Protein AF-0000000072993018 (afdb_homodimer)

Radius of gyration: 21.01 Å; Cα contacts (8 Å, |Δi|>4): 363; chains: 2; bounding box: 58×60×50 Å

Foldseek 3Di:
DWDADPPLRQIDDDDFPDLALVRVVVVVCVVCVVQPDDQEAEDEPDCSCPDDVNVVVCVVRVHHYYHDDPVHCPVVVSVVVVVVVLVVVLCVVCVPVPPPSRVCRVVVSVCQQQDQDPVVSGGSVCVSPVDHDDDDPVRDPPVRVVVCVPPPDPPPPPPD/DWDADPPLRQIDDDDFPDLALVRVVVVVCVVCVVQPDDQEAEDAPDCSCPDDVNVVVCVVRVHHYYHDDPVHCDVVVSVVVVVVVLVVVLCVVCVPVPDPSRVCRVVVSVCQQQDQDPVVSGGSVCVSPVDHDDDDPVRDDPVRVVVCVVPPDPPDPPPD

Secondary structure (DSSP, 8-state):
-EEE-TTT--EEE---S---HHHHHHHHHHHHHHH---SEEEE-S-TTTSSHHHHHHHHHHT-EEEE--TT-HHHHHHHHHHHHHHHHHHHHHSTT--TTGGGGHHHHHHHHHTPPBTTTTB-HHHHHHSSPPPPPGGGS-HHHHHHHHHH---------/-EEE-TTT--EEE---S---HHHHHHHHHHHHHHH---SEEEE-S-TTTSSHHHHHHHHHHT-EEEE--TT-HHHHHHHHHHHHHHHHHHHHHTTT--TTGGGGHHHHHHHHHTPPBTTTTB-HHHHHHSSPPPPPGGGS-HHHHHHHHH----------

Solvent-accessible surface area (backbone atoms only — not comparable to full-atom values): 18474 Å² total; per-residue (Å²): 86,83,45,70,40,83,87,47,57,30,52,48,70,44,85,65,98,60,72,45,45,69,58,48,48,51,53,50,50,59,51,26,48,72,74,40,53,59,68,65,44,78,42,63,74,44,64,46,54,60,42,68,69,47,49,49,49,27,60,50,42,54,26,48,73,43,64,51,47,90,85,53,54,67,72,51,48,55,55,52,52,48,52,51,51,50,51,52,53,49,58,64,68,34,73,76,57,72,88,60,55,68,74,47,39,52,60,50,33,42,50,60,19,61,38,69,35,84,90,68,75,40,24,14,40,28,63,53,41,74,41,80,72,57,69,28,52,73,67,48,49,73,68,57,55,52,48,54,68,69,60,61,66,78,87,71,78,79,77,121,86,81,46,70,40,84,86,48,57,31,53,48,68,43,88,64,98,59,72,44,45,68,59,46,49,52,53,49,49,58,50,26,48,71,74,39,52,57,68,64,44,78,42,64,72,44,65,46,55,58,43,69,68,48,50,49,48,27,59,50,42,53,28,48,75,41,61,51,49,90,85,52,55,68,73,51,48,56,56,52,52,50,53,51,51,52,50,52,53,48,56,66,70,34,75,75,57,72,90,60,54,65,74,46,41,53,59,50,32,42,50,60,20,60,39,70,36,84,90,69,75,40,24,14,40,28,64,54,42,74,45,80,73,58,71,28,54,74,67,49,49,72,70,56,56,52,48,54,67,69,58,62,65,78,87,70,79,79,78,121

InterPro domains:
  IPR001584 Integrase, catalytic core [PF00665] (2-73)
  IPR001584 Integrase, catalytic core [PS50994] (1-132)
  IPR012337 Ribonuclease H-like superfamily [SSF53098] (1-136)
  IPR036397 Ribonuclease H superfamily [G3DSA:3.30.420.10] (1-152)

Sequence (320 aa):
MVIIDVCTRFCILRALPDKKADTILRALIDVFCIMGFPTKLQSDNGTEFKNSLSKDLANAMGYDHRFITPLHPSANGLSERFVQTVKKLLAKSTNGVGNDWDEFLPSIQLAMNNRISKRLNSTPFSLMFARKMIEPYGFRSDKDKLKEVKGKPPMSHEVLMVIIDVCTRFCILRALPDKKADTILRALIDVFCIMGFPTKLQSDNGTEFKNSLSKDLANAMGYDHRFITPLHPSANGLSERFVQTVKKLLAKSTNGVGNDWDEFLPSIQLAMNNRISKRLNSTPFSLMFARKMIEPYGFRSDKDKLKEVKGKPPMSHEVL

Structure (mmCIF, N/CA/C/O backbone):
data_AF-0000000072993018-model_v1
#
loop_
_entity.id
_entity.type
_entity.pdbx_description
1 polymer 'Integrase catalytic domain-containing protein'
#
loop_
_atom_site.group_PDB
_atom_site.id
_atom_site.type_symbol
_atom_site.label_atom_id
_atom_site.label_alt_id
_atom_site.label_comp_id
_atom_site.label_asym_id
_atom_site.label_entity_id
_atom_site.label_seq_id
_atom_site.pdbx_PDB_ins_code
_atom_site.Cartn_x
_atom_site.Cartn_y
_atom_site.Cartn_z
_atom_site.occupancy
_atom_site.B_iso_or_equiv
_atom_site.auth_seq_id
_atom_site.auth_comp_id
_atom_site.auth_asym_id
_atom_site.auth_atom_id
_atom_site.pdbx_PDB_model_num
ATOM 1 N N . MET A 1 1 ? -1.23 5.602 12.438 1 95 1 MET A N 1
ATOM 2 C CA . MET A 1 1 ? -1.12 6.738 11.531 1 95 1 MET A CA 1
ATOM 3 C C . MET A 1 1 ? -2.219 6.695 10.469 1 95 1 MET A C 1
ATOM 5 O O . MET A 1 1 ? -2.521 5.633 9.922 1 95 1 MET A O 1
ATOM 9 N N . VAL A 1 2 ? -2.785 7.859 10.242 1 95.75 2 VAL A N 1
ATOM 10 C CA . VAL A 1 2 ? -3.832 8.008 9.242 1 95.75 2 VAL A CA 1
ATOM 11 C C . VAL A 1 2 ? -3.338 8.906 8.109 1 95.75 2 VAL A C 1
ATOM 13 O O . VAL A 1 2 ? -2.869 10.023 8.352 1 95.75 2 VAL A O 1
ATOM 16 N N . ILE A 1 3 ? -3.357 8.375 6.863 1 96.12 3 ILE A N 1
ATOM 17 C CA . ILE A 1 3 ? -3.027 9.148 5.668 1 96.12 3 ILE A CA 1
ATOM 18 C C . ILE A 1 3 ? -4.273 9.305 4.797 1 96.12 3 ILE A C 1
ATOM 20 O O . ILE A 1 3 ? -4.965 8.328 4.508 1 96.12 3 ILE A O 1
ATOM 24 N N . ILE A 1 4 ? -4.543 10.562 4.395 1 95.94 4 ILE A N 1
ATOM 25 C CA . ILE A 1 4 ? -5.781 10.812 3.666 1 95.94 4 ILE A CA 1
ATOM 26 C C . ILE A 1 4 ? -5.473 11.586 2.381 1 95.94 4 ILE A C 1
ATOM 28 O O . ILE A 1 4 ? -4.703 12.547 2.395 1 95.94 4 ILE A O 1
ATOM 32 N N . ASP A 1 5 ? -5.98 11.047 1.306 1 93.88 5 ASP A N 1
ATOM 33 C CA . ASP A 1 5 ? -6.023 11.852 0.087 1 93.88 5 ASP A CA 1
ATOM 34 C C . ASP A 1 5 ? -7.168 12.852 0.131 1 93.88 5 ASP A C 1
ATOM 36 O O . ASP A 1 5 ? -8.336 12.469 0.174 1 93.88 5 ASP A O 1
ATOM 40 N N . VAL A 1 6 ? -6.836 14.07 0.041 1 91.12 6 VAL A N 1
ATOM 41 C CA . VAL A 1 6 ? -7.812 15.125 0.278 1 91.12 6 VAL A CA 1
ATOM 42 C C . VAL A 1 6 ? -8.828 15.164 -0.864 1 91.12 6 VAL A C 1
ATOM 44 O O . VAL A 1 6 ? -10 15.469 -0.651 1 91.12 6 VAL A O 1
ATOM 47 N N . CYS A 1 7 ? -8.445 14.797 -2.014 1 90.06 7 CYS A N 1
ATOM 48 C CA . CYS A 1 7 ? -9.32 14.883 -3.18 1 90.06 7 CYS A CA 1
ATOM 49 C C . CYS A 1 7 ? -10.352 13.758 -3.18 1 90.06 7 CYS A C 1
ATOM 51 O O . CYS A 1 7 ? -11.555 14.016 -3.258 1 90.06 7 CYS A O 1
ATOM 53 N N . THR A 1 8 ? -9.93 12.562 -3.01 1 92 8 THR A N 1
ATOM 54 C CA . THR A 1 8 ? -10.812 11.406 -3.137 1 92 8 THR A CA 1
ATOM 55 C C . THR A 1 8 ? -11.32 10.961 -1.768 1 92 8 THR A C 1
ATOM 57 O O . THR A 1 8 ? -12.289 10.203 -1.675 1 92 8 THR A O 1
ATOM 60 N N . ARG A 1 9 ? -10.625 11.336 -0.721 1 93.44 9 ARG A N 1
ATOM 61 C CA . ARG A 1 9 ? -10.891 10.938 0.659 1 93.44 9 ARG A CA 1
ATOM 62 C C . ARG A 1 9 ? -10.477 9.492 0.907 1 93.44 9 ARG A C 1
ATOM 64 O O . ARG A 1 9 ? -10.875 8.891 1.904 1 93.44 9 ARG A O 1
ATOM 71 N N . PHE A 1 10 ? -9.75 8.977 -0.068 1 95.62 10 PHE A N 1
ATOM 72 C CA . PHE A 1 10 ? -9.141 7.672 0.16 1 95.62 10 PHE A CA 1
ATOM 73 C C . PHE A 1 10 ? -8.18 7.723 1.342 1 95.62 10 PHE A C 1
ATOM 75 O O . PHE A 1 10 ? -7.383 8.656 1.462 1 95.62 10 PHE A O 1
ATOM 82 N N . CYS A 1 11 ? -8.273 6.723 2.244 1 97 11 CYS A N 1
ATOM 83 C CA . CYS A 1 11 ? -7.41 6.797 3.42 1 97 11 CYS A CA 1
ATOM 84 C C . CYS A 1 11 ? -6.656 5.488 3.627 1 97 11 CYS A C 1
ATOM 86 O O . CYS A 1 11 ? -7.121 4.426 3.211 1 97 11 CYS A O 1
ATOM 88 N N . ILE A 1 12 ? -5.492 5.547 4.148 1 97.5 12 ILE A N 1
ATOM 89 C CA . ILE A 1 12 ? -4.641 4.422 4.527 1 97.5 12 ILE A CA 1
ATOM 90 C C . ILE A 1 12 ? -4.352 4.473 6.027 1 97.5 12 ILE A C 1
ATOM 92 O O . ILE A 1 12 ? -4.02 5.531 6.562 1 97.5 12 ILE A O 1
ATOM 96 N N . LEU A 1 13 ? -4.512 3.348 6.676 1 97 13 LEU A N 1
ATOM 97 C CA . LEU A 1 13 ? -4.293 3.227 8.109 1 97 13 LEU A CA 1
ATOM 98 C C . LEU A 1 13 ? -3.082 2.346 8.406 1 97 13 LEU A C 1
ATOM 100 O O . LEU A 1 13 ? -2.979 1.233 7.883 1 97 13 LEU A O 1
ATOM 104 N N . ARG A 1 14 ? -2.176 2.871 9.25 1 95.69 14 ARG A N 1
ATOM 105 C CA . ARG A 1 14 ? -0.987 2.115 9.633 1 95.69 14 ARG A CA 1
ATOM 106 C C . ARG A 1 14 ? -0.794 2.125 11.141 1 95.69 14 ARG A C 1
ATOM 108 O O . ARG A 1 14 ? -0.773 3.191 11.766 1 95.69 14 ARG A O 1
ATOM 115 N N . ALA A 1 15 ? -0.73 0.895 11.703 1 94.25 15 ALA A N 1
ATOM 116 C CA . ALA A 1 15 ? -0.314 0.782 13.094 1 94.25 15 ALA A CA 1
ATOM 117 C C . ALA A 1 15 ? 1.202 0.895 13.227 1 94.25 15 ALA A C 1
ATOM 119 O O . ALA A 1 15 ? 1.944 0.171 12.562 1 94.25 15 ALA A O 1
ATOM 120 N N . LEU A 1 16 ? 1.655 1.81 13.992 1 95.06 16 LEU A N 1
ATOM 121 C CA . LEU A 1 16 ? 3.086 2.012 14.188 1 95.06 16 LEU A CA 1
ATOM 122 C C . LEU A 1 16 ? 3.488 1.687 15.625 1 95.06 16 LEU A C 1
ATOM 124 O O . LEU A 1 16 ? 2.752 1.999 16.562 1 95.06 16 LEU A O 1
ATOM 128 N N . PRO A 1 17 ? 4.66 1.086 15.812 1 93.38 17 PRO A N 1
ATOM 129 C CA . PRO A 1 17 ? 5.086 0.703 17.156 1 93.38 17 PRO A CA 1
ATOM 130 C C . PRO A 1 17 ? 5.531 1.897 18 1 93.38 17 PRO A C 1
ATOM 132 O O . PRO A 1 17 ? 5.547 1.82 19.234 1 93.38 17 PRO A O 1
ATOM 135 N N . ASP A 1 18 ? 5.961 2.941 17.312 1 94.5 18 ASP A N 1
ATOM 136 C CA . ASP A 1 18 ? 6.426 4.145 17.984 1 94.5 18 ASP A CA 1
ATOM 137 C C . ASP A 1 18 ? 6.27 5.375 17.094 1 94.5 18 ASP A C 1
ATOM 139 O O . ASP A 1 18 ? 5.836 5.27 15.953 1 94.5 18 ASP A O 1
ATOM 143 N N . LYS A 1 19 ? 6.609 6.449 17.672 1 93 19 LYS A N 1
ATOM 144 C CA . LYS A 1 19 ? 6.457 7.707 16.953 1 93 19 LYS A CA 1
ATOM 145 C C . LYS A 1 19 ? 7.805 8.227 16.453 1 93 19 LYS A C 1
ATOM 147 O O . LYS A 1 19 ? 7.996 9.438 16.312 1 93 19 LYS A O 1
ATOM 152 N N . LYS A 1 20 ? 8.672 7.336 16.25 1 94.56 20 LYS A N 1
ATOM 153 C CA . LYS A 1 20 ? 9.992 7.754 15.789 1 94.56 20 LYS A CA 1
ATOM 154 C C . LYS A 1 20 ? 9.953 8.164 14.32 1 94.56 20 LYS A C 1
ATOM 156 O O . LYS A 1 20 ? 9.227 7.578 13.523 1 94.56 20 LYS A O 1
ATOM 161 N N . ALA A 1 21 ? 10.805 9.062 13.977 1 92.75 21 ALA A N 1
ATOM 162 C CA . ALA A 1 21 ? 10.867 9.617 12.625 1 92.75 21 ALA A CA 1
ATOM 163 C C . ALA A 1 21 ? 11.125 8.516 11.594 1 92.75 21 ALA A C 1
ATOM 165 O O . ALA A 1 21 ? 10.484 8.477 10.547 1 92.75 21 ALA A O 1
ATOM 166 N N . ASP A 1 22 ? 12.07 7.688 11.945 1 92.31 22 ASP A N 1
ATOM 167 C CA . ASP A 1 22 ? 12.438 6.617 11.023 1 92.31 22 ASP A CA 1
ATOM 168 C C . ASP A 1 22 ? 11.258 5.688 10.758 1 92.31 22 ASP A C 1
ATOM 170 O O . ASP A 1 22 ? 11.031 5.277 9.617 1 92.31 22 ASP A O 1
ATOM 174 N N . THR A 1 23 ? 10.555 5.367 11.797 1 94.44 23 THR A N 1
ATOM 175 C CA . THR A 1 23 ? 9.391 4.496 11.688 1 94.44 23 THR A CA 1
ATOM 176 C C . THR A 1 23 ? 8.32 5.133 10.797 1 94.44 23 THR A C 1
ATOM 178 O O . THR A 1 23 ? 7.773 4.477 9.914 1 94.44 23 THR A O 1
ATOM 181 N N . ILE A 1 24 ? 8.07 6.348 10.953 1 94.5 24 ILE A N 1
ATOM 182 C CA . ILE A 1 24 ? 7.055 7.082 10.211 1 94.5 24 ILE A CA 1
ATOM 183 C C . ILE A 1 24 ? 7.477 7.199 8.742 1 94.5 24 ILE A C 1
ATOM 185 O O . ILE A 1 24 ? 6.664 6.984 7.844 1 94.5 24 ILE A O 1
ATOM 189 N N . LEU A 1 25 ? 8.688 7.488 8.578 1 93.19 25 LEU A N 1
ATOM 190 C CA . LEU A 1 25 ? 9.195 7.652 7.219 1 93.19 25 LEU A CA 1
ATOM 191 C C . LEU A 1 25 ? 9.086 6.348 6.438 1 93.19 25 LEU A C 1
ATOM 193 O O . LEU A 1 25 ? 8.711 6.352 5.262 1 93.19 25 LEU A O 1
ATOM 197 N N . ARG A 1 26 ? 9.398 5.324 7.066 1 91.69 26 ARG A N 1
ATOM 198 C CA . ARG A 1 26 ? 9.297 4.023 6.41 1 91.69 26 ARG A CA 1
ATOM 199 C C . ARG A 1 26 ? 7.859 3.715 6.016 1 91.69 26 ARG A C 1
ATOM 201 O O . ARG A 1 26 ? 7.609 3.182 4.93 1 91.69 26 ARG A O 1
ATOM 208 N N . ALA A 1 27 ? 6.988 4.027 6.891 1 93.94 27 ALA A N 1
ATOM 209 C CA . ALA A 1 27 ? 5.574 3.816 6.602 1 93.94 27 ALA A CA 1
ATOM 210 C C . ALA A 1 27 ? 5.121 4.672 5.422 1 93.94 27 ALA A C 1
ATOM 212 O O . ALA A 1 27 ? 4.387 4.199 4.551 1 93.94 27 ALA A O 1
ATOM 213 N N . LEU A 1 28 ? 5.555 5.906 5.402 1 94.5 28 LEU A N 1
ATOM 214 C CA . LEU A 1 28 ? 5.195 6.812 4.316 1 94.5 28 LEU A CA 1
ATOM 215 C C . LEU A 1 28 ? 5.777 6.328 2.992 1 94.5 28 LEU A C 1
ATOM 217 O O . LEU A 1 28 ? 5.09 6.328 1.97 1 94.5 28 LEU A O 1
ATOM 221 N N . ILE A 1 29 ? 6.992 5.914 3.031 1 91.62 29 ILE A N 1
ATOM 222 C CA . ILE A 1 29 ? 7.652 5.418 1.827 1 91.62 29 ILE A CA 1
ATOM 223 C C . ILE A 1 29 ? 6.906 4.195 1.3 1 91.62 29 ILE A C 1
ATOM 225 O O . ILE A 1 29 ? 6.664 4.078 0.095 1 91.62 29 ILE A O 1
ATOM 229 N N . ASP A 1 30 ? 6.551 3.33 2.174 1 92.25 30 ASP A N 1
ATOM 230 C CA . ASP A 1 30 ? 5.816 2.131 1.792 1 92.25 30 ASP A CA 1
ATOM 231 C C . ASP A 1 30 ? 4.516 2.49 1.072 1 92.25 30 ASP A C 1
ATOM 233 O O . ASP A 1 30 ? 4.176 1.88 0.056 1 92.25 30 ASP A O 1
ATOM 237 N N . VAL A 1 31 ? 3.83 3.426 1.59 1 94.31 31 VAL A N 1
ATOM 238 C CA . VAL A 1 31 ? 2.545 3.836 1.033 1 94.31 31 VAL A CA 1
ATOM 239 C C . VAL A 1 31 ? 2.764 4.551 -0.298 1 94.31 31 VAL A C 1
ATOM 241 O O . VAL A 1 31 ? 2.125 4.219 -1.3 1 94.31 31 VAL A O 1
ATOM 244 N N . PHE A 1 32 ? 3.721 5.461 -0.364 1 93.81 32 PHE A N 1
ATOM 245 C CA . PHE A 1 32 ? 3.891 6.316 -1.533 1 93.81 32 PHE A CA 1
ATOM 246 C C . PHE A 1 32 ? 4.535 5.543 -2.68 1 93.81 32 PHE A C 1
ATOM 248 O O . PHE A 1 32 ? 4.34 5.883 -3.848 1 93.81 32 PHE A O 1
ATOM 255 N N . CYS A 1 33 ? 5.176 4.496 -2.344 1 91.12 33 CYS A N 1
ATOM 256 C CA . CYS A 1 33 ? 5.754 3.668 -3.4 1 91.12 33 CYS A CA 1
ATOM 257 C C . CYS A 1 33 ? 4.672 2.873 -4.121 1 91.12 33 CYS A C 1
ATOM 259 O O . CYS A 1 33 ? 4.891 2.381 -5.23 1 91.12 33 CYS A O 1
ATOM 261 N N . ILE A 1 34 ? 3.566 2.723 -3.473 1 93 34 ILE A N 1
ATOM 262 C CA . ILE A 1 34 ? 2.443 2.062 -4.129 1 93 34 ILE A CA 1
ATOM 263 C C . ILE A 1 34 ? 1.569 3.104 -4.828 1 93 34 ILE A C 1
ATOM 265 O O . ILE A 1 34 ? 1.309 3 -6.027 1 93 34 ILE A O 1
ATOM 269 N N . MET A 1 35 ? 1.279 4.16 -4.133 1 93.12 35 MET A N 1
ATOM 270 C CA . MET A 1 35 ? 0.28 5.125 -4.586 1 93.12 35 MET A CA 1
ATOM 271 C C . MET A 1 35 ? 0.923 6.223 -5.422 1 93.12 35 MET A C 1
ATOM 273 O O . MET A 1 35 ? 0.227 6.984 -6.098 1 93.12 35 MET A O 1
ATOM 277 N N . GLY A 1 36 ? 2.271 6.297 -5.402 1 90.12 36 GLY A N 1
ATOM 278 C CA . GLY A 1 36 ? 2.963 7.461 -5.941 1 90.12 36 GLY A CA 1
ATOM 279 C C . GLY A 1 36 ? 3.186 8.547 -4.91 1 90.12 36 GLY A C 1
ATOM 280 O O . GLY A 1 36 ? 2.348 8.758 -4.027 1 90.12 36 GLY A O 1
ATOM 281 N N . PHE A 1 37 ? 4.301 9.227 -5.07 1 92.12 37 PHE A N 1
ATOM 282 C CA . PHE A 1 37 ? 4.562 10.328 -4.152 1 92.12 37 PHE A CA 1
ATOM 283 C C . PHE A 1 37 ? 3.631 11.5 -4.43 1 92.12 37 PHE A C 1
ATOM 285 O O . PHE A 1 37 ? 3.334 11.805 -5.586 1 92.12 37 PHE A O 1
ATOM 292 N N . PRO A 1 38 ? 3.232 12.156 -3.357 1 92.69 38 PRO A N 1
ATOM 293 C CA . PRO A 1 38 ? 2.342 13.305 -3.52 1 92.69 38 PRO A CA 1
ATOM 294 C C . PRO A 1 38 ? 3.082 14.57 -3.959 1 92.69 38 PRO A C 1
ATOM 296 O O . PRO A 1 38 ? 4.309 14.633 -3.854 1 92.69 38 PRO A O 1
ATOM 299 N N . THR A 1 39 ? 2.268 15.523 -4.473 1 91.62 39 THR A N 1
ATOM 300 C CA . THR A 1 39 ? 2.832 16.844 -4.727 1 91.62 39 THR A CA 1
ATOM 301 C C . THR A 1 39 ? 2.943 17.641 -3.43 1 91.62 39 THR A C 1
ATOM 303 O O . THR A 1 39 ? 3.895 18.406 -3.244 1 91.62 39 THR A O 1
ATOM 306 N N . LYS A 1 40 ? 1.969 17.391 -2.6 1 92.88 40 LYS A N 1
ATOM 307 C CA . LYS A 1 40 ? 1.913 18.078 -1.314 1 92.88 40 LYS A CA 1
ATOM 308 C C . LYS A 1 40 ? 1.52 17.125 -0.192 1 92.88 40 LYS A C 1
ATOM 310 O O . LYS A 1 40 ? 0.62 16.297 -0.36 1 92.88 40 LYS A O 1
ATOM 315 N N . LEU A 1 41 ? 2.248 17.203 0.895 1 93.38 41 LEU A N 1
ATOM 316 C CA . LEU A 1 41 ? 1.932 16.469 2.115 1 93.38 41 LEU A CA 1
ATOM 317 C C . LEU A 1 41 ? 1.751 17.422 3.291 1 93.38 41 LEU A C 1
ATOM 319 O O . LEU A 1 41 ? 2.576 18.312 3.506 1 93.38 41 LEU A O 1
ATOM 323 N N . GLN A 1 42 ? 0.608 17.266 3.934 1 92.19 42 GLN A N 1
ATOM 324 C CA . GLN A 1 42 ? 0.347 18.062 5.129 1 92.19 42 GLN A CA 1
ATOM 325 C C . GLN A 1 42 ? 0.308 17.188 6.375 1 92.19 42 GLN A C 1
ATOM 327 O O . GLN A 1 42 ? -0.305 16.125 6.371 1 92.19 42 GLN A O 1
ATOM 332 N N . SER A 1 43 ? 1.081 17.594 7.387 1 90.31 43 SER A N 1
ATOM 333 C CA . SER A 1 43 ? 1.06 16.859 8.648 1 90.31 43 SER A CA 1
ATOM 334 C C . SER A 1 43 ? 1.01 17.812 9.836 1 90.31 43 SER A C 1
ATOM 336 O O . SER A 1 43 ? 1.187 19.031 9.68 1 90.31 43 SER A O 1
ATOM 338 N N . ASP A 1 44 ? 0.631 17.281 11.031 1 83.75 44 ASP A N 1
ATOM 339 C CA . ASP A 1 44 ? 0.677 18.094 12.234 1 83.75 44 ASP A CA 1
ATOM 340 C C . ASP A 1 44 ? 2.115 18.469 12.594 1 83.75 44 ASP A C 1
ATOM 342 O O . ASP A 1 44 ? 3.057 18.016 11.938 1 83.75 44 ASP A O 1
ATOM 346 N N . ASN A 1 45 ? 2.293 19.312 13.547 1 81.56 45 ASN A N 1
ATOM 347 C CA . ASN A 1 45 ? 3.596 19.875 13.883 1 81.56 45 ASN A CA 1
ATOM 348 C C . ASN A 1 45 ? 4.336 19 14.898 1 81.56 45 ASN A C 1
ATOM 350 O O . ASN A 1 45 ? 5.215 19.484 15.609 1 81.56 45 ASN A O 1
ATOM 354 N N . GLY A 1 46 ? 4.035 17.766 14.922 1 84.5 46 GLY A N 1
ATOM 355 C CA . GLY A 1 46 ? 4.738 16.875 15.836 1 84.5 46 GLY A CA 1
ATOM 356 C C . GLY A 1 46 ? 6.156 16.562 15.391 1 84.5 46 GLY A C 1
ATOM 357 O O . GLY A 1 46 ? 6.43 16.484 14.195 1 84.5 46 GLY A O 1
ATOM 358 N N . THR A 1 47 ? 7.02 16.344 16.281 1 86.94 47 THR A N 1
ATOM 359 C CA . THR A 1 47 ? 8.43 16.094 15.992 1 86.94 47 THR A CA 1
ATOM 360 C C . THR A 1 47 ? 8.594 14.812 15.188 1 86.94 47 THR A C 1
ATOM 362 O O . THR A 1 47 ? 9.633 14.609 14.547 1 86.94 47 THR A O 1
ATOM 365 N N . GLU A 1 48 ? 7.629 14.023 15.234 1 89.56 48 GLU A N 1
ATOM 366 C CA . GLU A 1 48 ? 7.676 12.789 14.453 1 89.56 48 GLU A CA 1
ATOM 367 C C . GLU A 1 48 ? 7.605 13.086 12.953 1 89.56 48 GLU A C 1
ATOM 369 O O . GLU A 1 48 ? 8.07 12.297 12.141 1 89.56 48 GLU A O 1
ATOM 374 N N . PHE A 1 49 ? 7.066 14.219 12.602 1 90.44 49 PHE A N 1
ATOM 375 C CA . PHE A 1 49 ? 6.953 14.617 11.203 1 90.44 49 PHE A CA 1
ATOM 376 C C . PHE A 1 49 ? 7.953 15.719 10.875 1 90.44 49 PHE A C 1
ATOM 378 O O . PHE A 1 49 ? 8.586 15.695 9.812 1 90.44 49 PHE A O 1
ATOM 385 N N . LYS A 1 50 ? 8 16.594 11.789 1 90.25 50 LYS A N 1
ATOM 386 C CA . LYS A 1 50 ? 8.898 17.719 11.586 1 90.25 50 LYS A CA 1
ATOM 387 C C . LYS A 1 50 ? 10.312 17.406 12.062 1 90.25 50 LYS A C 1
ATOM 389 O O . LYS A 1 50 ? 10.648 17.641 13.219 1 90.25 50 LYS A O 1
ATOM 394 N N . ASN A 1 51 ? 11.102 16.938 11.258 1 92.75 51 ASN A N 1
ATOM 395 C CA . ASN A 1 51 ? 12.477 16.531 11.523 1 92.75 51 ASN A CA 1
ATOM 396 C C . ASN A 1 51 ? 13.312 16.5 10.25 1 92.75 51 ASN A C 1
ATOM 398 O O . ASN A 1 51 ? 12.781 16.672 9.148 1 92.75 51 ASN A O 1
ATOM 402 N N . SER A 1 52 ? 14.562 16.312 10.422 1 93.81 52 SER A N 1
ATOM 403 C CA . SER A 1 52 ? 15.477 16.406 9.289 1 93.81 52 SER A CA 1
ATOM 404 C C . SER A 1 52 ? 15.25 15.258 8.312 1 93.81 52 SER A C 1
ATOM 406 O O . SER A 1 52 ? 15.375 15.438 7.098 1 93.81 52 SER A O 1
ATOM 408 N N . LEU A 1 53 ? 14.914 14.117 8.773 1 92.31 53 LEU A N 1
ATOM 409 C CA . LEU A 1 53 ? 14.68 12.953 7.926 1 92.31 53 LEU A CA 1
ATOM 410 C C . LEU A 1 53 ? 13.5 13.195 6.992 1 92.31 53 LEU A C 1
ATOM 412 O O . LEU A 1 53 ? 13.57 12.891 5.797 1 92.31 53 LEU A O 1
ATOM 416 N N . SER A 1 54 ? 12.5 13.727 7.57 1 93 54 SER A N 1
ATOM 417 C CA . SER A 1 54 ? 11.312 14.031 6.785 1 93 54 SER A CA 1
ATOM 418 C C . SER A 1 54 ? 11.609 15.094 5.73 1 93 54 SER A C 1
ATOM 420 O O . SER A 1 54 ? 11.156 14.984 4.586 1 93 54 SER A O 1
ATOM 422 N N . LYS A 1 55 ? 12.32 16.031 6.145 1 93.31 55 LYS A N 1
ATOM 423 C CA . LYS A 1 55 ? 12.703 17.094 5.219 1 93.31 55 LYS A CA 1
ATOM 424 C C . LYS A 1 55 ? 13.555 16.547 4.078 1 93.31 55 LYS A C 1
ATOM 426 O O . LYS A 1 55 ? 13.352 16.906 2.916 1 93.31 55 LYS A O 1
ATOM 431 N N . ASP A 1 56 ? 14.438 15.742 4.422 1 92.38 56 ASP A N 1
ATOM 432 C CA . ASP A 1 56 ? 15.312 15.133 3.428 1 92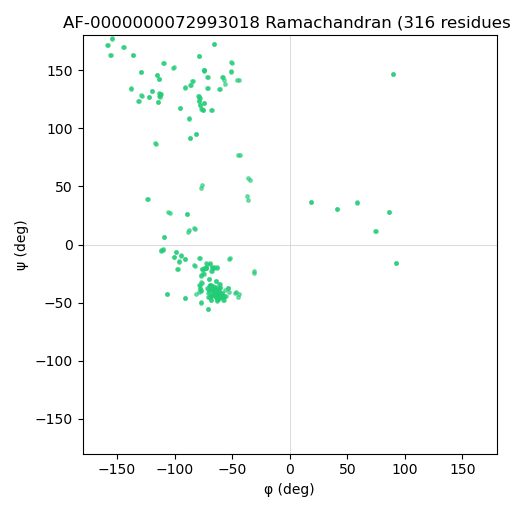.38 56 ASP A CA 1
ATOM 433 C C . ASP A 1 56 ? 14.516 14.297 2.428 1 92.38 56 ASP A C 1
ATOM 435 O O . ASP A 1 56 ? 14.781 14.336 1.225 1 92.38 56 ASP A O 1
ATOM 439 N N . LEU A 1 57 ? 13.586 13.547 2.928 1 90.38 57 LEU A N 1
ATOM 440 C CA . LEU A 1 57 ? 12.742 12.742 2.043 1 90.38 57 LEU A CA 1
ATOM 441 C C . LEU A 1 57 ? 11.938 13.633 1.104 1 90.38 57 LEU A C 1
ATOM 443 O O . LEU A 1 57 ? 11.875 13.375 -0.1 1 90.38 57 LEU A O 1
ATOM 447 N N . ALA A 1 58 ? 11.367 14.625 1.685 1 92.94 58 ALA A N 1
ATOM 448 C CA . ALA A 1 58 ? 10.562 15.547 0.881 1 92.94 58 ALA A CA 1
ATOM 449 C C . ALA A 1 58 ? 11.406 16.172 -0.23 1 92.94 58 ALA A C 1
ATOM 451 O O . ALA A 1 58 ? 10.961 16.266 -1.377 1 92.94 58 ALA A O 1
ATOM 452 N N . ASN A 1 59 ? 12.586 16.531 0.093 1 90.75 59 ASN A N 1
ATOM 453 C CA . ASN A 1 59 ? 13.5 17.141 -0.876 1 90.75 59 ASN A CA 1
ATOM 454 C C . ASN A 1 59 ? 13.93 16.141 -1.941 1 90.75 59 ASN A C 1
ATOM 456 O O . ASN A 1 59 ? 13.938 16.453 -3.133 1 90.75 59 ASN A O 1
ATOM 460 N N . ALA A 1 60 ? 14.25 14.977 -1.538 1 85.75 60 ALA A N 1
ATOM 461 C CA . ALA A 1 60 ? 14.727 13.93 -2.443 1 85.75 60 ALA A CA 1
ATOM 462 C C . ALA A 1 60 ? 13.633 13.523 -3.432 1 85.75 60 ALA A C 1
ATOM 464 O O . ALA A 1 60 ? 13.922 13.258 -4.602 1 85.75 60 ALA A O 1
ATOM 465 N N . MET A 1 61 ? 12.422 13.5 -2.924 1 88.06 61 MET A N 1
ATOM 466 C CA . MET A 1 61 ? 11.328 13.008 -3.758 1 88.06 61 MET A CA 1
ATOM 467 C C . MET A 1 61 ? 10.602 14.164 -4.434 1 88.06 61 MET A C 1
ATOM 469 O O . MET A 1 61 ? 9.773 13.953 -5.32 1 88.06 61 MET A O 1
ATOM 473 N N . GLY A 1 62 ? 10.82 15.344 -3.975 1 88.5 62 GLY A N 1
ATOM 474 C CA . GLY A 1 62 ? 10.359 16.531 -4.668 1 88.5 62 GLY A CA 1
ATOM 475 C C . GLY A 1 62 ? 8.938 16.922 -4.309 1 88.5 62 GLY A C 1
ATOM 476 O O . GLY A 1 62 ? 8.18 17.391 -5.164 1 88.5 62 GLY A O 1
ATOM 477 N N . TYR A 1 63 ? 8.508 16.594 -3.135 1 91.5 63 TYR A N 1
ATOM 478 C CA . TYR A 1 63 ? 7.172 17.031 -2.746 1 91.5 63 TYR A CA 1
ATOM 479 C C . TYR A 1 63 ? 7.25 18.109 -1.67 1 91.5 63 TYR A C 1
ATOM 481 O O . TYR A 1 63 ? 8.258 18.219 -0.972 1 91.5 63 TYR A O 1
ATOM 489 N N . ASP A 1 64 ? 6.184 18.922 -1.591 1 92.75 64 ASP A N 1
ATOM 490 C CA . ASP A 1 64 ? 6.051 20 -0.612 1 92.75 64 ASP A CA 1
ATOM 491 C C . ASP A 1 64 ? 5.426 19.484 0.683 1 92.75 64 ASP A C 1
ATOM 493 O O . ASP A 1 64 ? 4.25 19.109 0.707 1 92.75 64 ASP A O 1
ATOM 497 N N . HIS A 1 65 ? 6.238 19.406 1.706 1 92.5 65 HIS A N 1
ATOM 498 C CA . HIS A 1 65 ? 5.738 19 3.012 1 92.5 65 HIS A CA 1
ATOM 499 C C . HIS A 1 65 ? 5.395 20.203 3.877 1 92.5 65 HIS A C 1
ATOM 501 O O . HIS A 1 65 ? 6.277 20.969 4.262 1 92.5 65 HIS A O 1
ATOM 507 N N . ARG A 1 66 ? 4.09 20.281 4.223 1 90 66 ARG A N 1
ATOM 508 C CA . ARG A 1 66 ? 3.605 21.422 4.996 1 90 66 ARG A CA 1
ATOM 509 C C . ARG A 1 66 ? 3.109 20.969 6.367 1 90 66 ARG A C 1
ATOM 511 O O . ARG A 1 66 ? 2.541 19.891 6.508 1 90 66 ARG A O 1
ATOM 518 N N . PHE A 1 67 ? 3.342 21.875 7.266 1 86 67 PHE A N 1
ATOM 519 C CA . PHE A 1 67 ? 2.93 21.578 8.633 1 86 67 PHE A CA 1
ATOM 520 C C . PHE A 1 67 ? 1.8 22.516 9.07 1 86 67 PHE A C 1
ATOM 522 O O . PHE A 1 67 ? 1.796 23.703 8.727 1 86 67 PHE A O 1
ATOM 529 N N . ILE A 1 68 ? 0.77 21.891 9.547 1 76.88 68 ILE A N 1
ATOM 530 C CA . ILE A 1 68 ? -0.419 22.641 9.922 1 76.88 68 ILE A CA 1
ATOM 531 C C . ILE A 1 68 ? -0.174 23.359 11.242 1 76.88 68 ILE A C 1
ATOM 533 O O . ILE A 1 68 ? 0.301 22.766 12.211 1 76.88 68 ILE A O 1
ATOM 537 N N . THR A 1 69 ? -0.209 24.625 11.078 1 65.38 69 THR A N 1
ATOM 538 C CA . THR A 1 69 ? -0.159 25.469 12.273 1 65.38 69 THR A CA 1
ATOM 539 C C . THR A 1 69 ? -1.565 25.766 12.781 1 65.38 69 THR A C 1
ATOM 541 O O . THR A 1 69 ? -2.521 25.781 12 1 65.38 69 THR A O 1
ATOM 544 N N . PRO A 1 70 ? -1.778 25.656 14.148 1 61.28 70 PRO A N 1
ATOM 545 C CA . PRO A 1 70 ? -3.08 25.969 14.75 1 61.28 70 PRO A CA 1
ATOM 546 C C . PRO A 1 70 ? -3.836 27.062 14 1 61.28 70 PRO A C 1
ATOM 548 O O . PRO A 1 70 ? -5.07 27.078 14.023 1 61.28 70 PRO A O 1
ATOM 551 N N . LEU A 1 71 ? -3.146 27.812 13.328 1 55.12 71 LEU A N 1
ATOM 552 C CA . LEU A 1 71 ? -3.83 28.969 12.773 1 55.12 71 LEU A CA 1
ATOM 553 C C . LEU A 1 71 ? -4.551 28.609 11.477 1 55.12 71 LEU A C 1
ATOM 555 O O . LEU A 1 71 ? -5.398 29.375 11 1 55.12 71 LEU A O 1
ATOM 559 N N . HIS A 1 72 ? -4.234 27.531 10.844 1 56.84 72 HIS A N 1
ATOM 560 C CA . HIS A 1 72 ? -4.898 27.203 9.586 1 56.84 72 HIS A CA 1
ATOM 561 C C . HIS A 1 72 ? -5.691 25.906 9.719 1 56.84 72 HIS A C 1
ATOM 563 O O . HIS A 1 72 ? -5.207 24.844 9.336 1 56.84 72 HIS A O 1
ATOM 569 N N . PRO A 1 73 ? -6.949 25.922 10.156 1 57.78 73 PRO A N 1
ATOM 570 C CA . PRO A 1 73 ? -7.828 24.859 10.664 1 57.78 73 PRO A CA 1
ATOM 571 C C . PRO A 1 73 ? -8.32 23.922 9.57 1 57.78 73 PRO A C 1
ATOM 573 O O . PRO A 1 73 ? -8.656 22.766 9.852 1 57.78 73 PRO A O 1
ATOM 576 N N . SER A 1 74 ? -8.273 24.344 8.328 1 57.22 74 SER A N 1
ATOM 577 C CA . SER A 1 74 ? -9.102 23.578 7.402 1 57.22 74 SER A CA 1
ATOM 578 C C . SER A 1 74 ? -8.523 22.188 7.168 1 57.22 74 SER A C 1
ATOM 580 O O . SER A 1 74 ? -9.25 21.188 7.227 1 57.22 74 SER A O 1
ATOM 582 N N . ALA A 1 75 ? -7.246 22.047 6.73 1 58.22 75 ALA A N 1
ATOM 583 C CA . ALA A 1 75 ? -6.703 20.734 6.438 1 58.22 75 ALA A CA 1
ATOM 584 C C . ALA A 1 75 ? -6.59 19.891 7.703 1 58.22 75 ALA A C 1
ATOM 586 O O . ALA A 1 75 ? -6.75 18.672 7.664 1 58.22 75 ALA A O 1
ATOM 587 N N . ASN A 1 76 ? -6.594 20.516 8.789 1 65.44 76 ASN A N 1
ATOM 588 C CA . ASN A 1 76 ? -6.523 19.844 10.086 1 65.44 76 ASN A CA 1
ATOM 589 C C . ASN A 1 76 ? -7.867 19.234 10.477 1 65.44 76 ASN A C 1
ATOM 591 O O . ASN A 1 76 ? -7.914 18.172 11.078 1 65.44 76 ASN A O 1
ATOM 595 N N . GLY A 1 77 ? -8.82 19.938 9.891 1 79.69 77 GLY A N 1
ATOM 596 C CA . GLY A 1 77 ? -10.141 19.438 10.25 1 79.69 77 GLY A CA 1
ATOM 597 C C . GLY A 1 77 ? -10.453 18.078 9.656 1 79.69 77 GLY A C 1
ATOM 598 O O . GLY A 1 77 ? -11.008 17.219 10.336 1 79.69 77 GLY A O 1
ATOM 599 N N . LEU A 1 78 ? -9.953 17.875 8.43 1 85.56 78 LEU A N 1
ATOM 600 C CA . LEU A 1 78 ? -10.219 16.594 7.77 1 85.56 78 LEU A CA 1
ATOM 601 C C . LEU A 1 78 ? -9.484 15.461 8.469 1 85.56 78 LEU A C 1
ATOM 603 O O . LEU A 1 78 ? -10.086 14.422 8.766 1 85.56 78 LEU A O 1
ATOM 607 N N . SER A 1 79 ? -8.18 15.625 8.773 1 88.31 79 SER A N 1
ATOM 608 C CA . SER A 1 79 ? -7.395 14.594 9.445 1 88.31 79 SER A CA 1
ATOM 609 C C . SER A 1 79 ? -7.977 14.258 10.812 1 88.31 79 SER A C 1
ATOM 611 O O . SER A 1 79 ? -8.047 13.086 11.188 1 88.31 79 SER A O 1
ATOM 613 N N . GLU A 1 80 ? -8.352 15.328 11.531 1 87.88 80 GLU A N 1
ATOM 614 C CA . GLU A 1 80 ? -8.93 15.141 12.859 1 87.88 80 GLU A CA 1
ATOM 615 C C . GLU A 1 80 ? -10.227 14.336 12.789 1 87.88 80 GLU A C 1
ATOM 617 O O . GLU A 1 80 ? -10.453 13.445 13.617 1 87.88 80 GLU A O 1
ATOM 622 N N . ARG A 1 81 ? -11.07 14.641 11.891 1 90.44 81 ARG A N 1
ATOM 623 C CA . ARG A 1 81 ? -12.328 13.914 11.719 1 90.44 81 ARG A CA 1
ATOM 624 C C . ARG A 1 81 ? -12.07 12.453 11.375 1 90.44 81 ARG A C 1
ATOM 626 O O . ARG A 1 81 ? -12.742 11.555 11.883 1 90.44 81 ARG A O 1
ATOM 633 N N . PHE A 1 82 ? -11.07 12.211 10.508 1 94 82 PHE A N 1
ATOM 634 C CA . PHE A 1 82 ? -10.734 10.844 10.133 1 94 82 PHE A CA 1
ATOM 635 C C . PHE A 1 82 ? -10.195 10.062 11.32 1 94 82 PHE A C 1
ATOM 637 O O . PHE A 1 82 ? -10.547 8.898 11.523 1 94 82 PHE A O 1
ATOM 644 N N . VAL A 1 83 ? -9.359 10.68 12.094 1 93.06 83 VAL A N 1
ATOM 645 C CA . VAL A 1 83 ? -8.797 10.016 13.266 1 93.06 83 VAL A CA 1
ATOM 646 C C . VAL A 1 83 ? -9.914 9.648 14.242 1 93.06 83 VAL A C 1
ATOM 648 O O . VAL A 1 83 ? -9.938 8.539 14.773 1 93.06 83 VAL A O 1
ATOM 651 N N . GLN A 1 84 ? -10.812 10.516 14.422 1 94.75 84 GLN A N 1
ATOM 652 C CA . GLN A 1 84 ? -11.945 10.25 15.305 1 94.75 84 GLN A CA 1
ATOM 653 C C . GLN A 1 84 ? -12.797 9.102 14.773 1 94.75 84 GLN A C 1
ATOM 655 O O . GLN A 1 84 ? -13.242 8.25 15.539 1 94.75 84 GLN A O 1
ATOM 660 N N . THR A 1 85 ? -13.078 9.125 13.477 1 95.06 85 THR A N 1
ATOM 661 C CA . THR A 1 85 ? -13.844 8.062 12.844 1 95.06 85 THR A CA 1
ATOM 662 C C . THR A 1 85 ? -13.164 6.711 13.047 1 95.06 85 THR A C 1
ATOM 664 O O . THR A 1 85 ? -13.812 5.727 13.406 1 95.06 85 THR A O 1
ATOM 667 N N . VAL A 1 86 ? -11.828 6.672 12.859 1 95.56 86 VAL A N 1
ATOM 668 C CA . VAL A 1 86 ? -11.062 5.438 13.016 1 95.56 86 VAL A CA 1
ATOM 669 C C . VAL A 1 86 ? -11.148 4.961 14.469 1 95.56 86 VAL A C 1
ATOM 671 O O . VAL A 1 86 ? -11.352 3.773 14.727 1 95.56 86 VAL A O 1
ATOM 674 N N . LYS A 1 87 ? -11.023 5.867 15.344 1 94 87 LYS A N 1
ATOM 675 C CA . LYS A 1 87 ? -11.109 5.523 16.75 1 94 87 LYS A CA 1
ATOM 676 C C . LYS A 1 87 ? -12.469 4.918 17.094 1 94 87 LYS A C 1
ATOM 678 O O . LYS A 1 87 ? -12.547 3.93 17.828 1 94 87 LYS A O 1
ATOM 683 N N . LYS A 1 88 ? -13.484 5.523 16.609 1 94.25 88 LYS A N 1
ATOM 684 C CA . LYS A 1 88 ? -14.836 5.039 16.859 1 94.25 88 LYS A CA 1
ATOM 685 C C . LYS A 1 88 ? -15.031 3.639 16.281 1 94.25 88 LYS A C 1
ATOM 687 O O . LYS A 1 88 ? -15.586 2.76 16.953 1 94.25 88 LYS A O 1
ATOM 692 N N . LEU A 1 89 ? -14.586 3.457 15.086 1 92.75 89 LEU A N 1
ATOM 693 C CA . LEU A 1 89 ? -14.734 2.158 14.438 1 92.75 89 LEU A CA 1
ATOM 694 C C . LEU A 1 89 ? -13.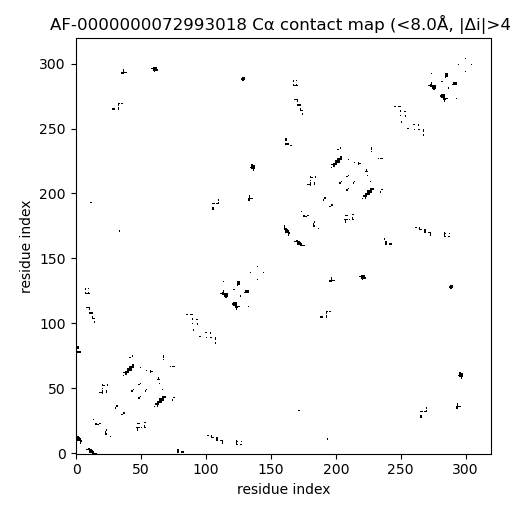906 1.096 15.156 1 92.75 89 LEU A C 1
ATOM 696 O O . LEU A 1 89 ? -14.336 -0.055 15.273 1 92.75 89 LEU A O 1
ATOM 700 N N . LEU A 1 90 ? -12.703 1.48 15.625 1 92.25 90 LEU A N 1
ATOM 701 C CA . LEU A 1 90 ? -11.867 0.561 16.391 1 92.25 90 LEU A CA 1
ATOM 702 C C . LEU A 1 90 ? -12.555 0.157 17.688 1 92.25 90 LEU A C 1
ATOM 704 O O . LEU A 1 90 ? -12.539 -1.017 18.062 1 92.25 90 LEU A O 1
ATOM 708 N N . ALA A 1 91 ? -13.148 1.135 18.344 1 90.62 91 ALA A N 1
ATOM 709 C CA . ALA A 1 91 ? -13.852 0.869 19.594 1 90.62 91 ALA A CA 1
ATOM 710 C C . ALA A 1 91 ? -14.992 -0.116 19.391 1 90.62 91 ALA A C 1
ATOM 712 O O . ALA A 1 91 ? -15.211 -1.008 20.203 1 90.62 91 ALA A O 1
ATOM 713 N N . LYS A 1 92 ? -15.648 0.003 18.297 1 89.06 92 LYS A N 1
ATOM 714 C CA . LYS A 1 92 ? -16.766 -0.87 17.984 1 89.06 92 LYS A CA 1
ATOM 715 C C . LYS A 1 92 ? -16.297 -2.279 17.641 1 89.06 92 LYS A C 1
ATOM 717 O O . LYS A 1 92 ? -16.969 -3.262 17.984 1 89.06 92 LYS A O 1
ATOM 722 N N . SER A 1 93 ? -15.195 -2.336 16.969 1 86.75 93 SER A N 1
ATOM 723 C CA . SER A 1 93 ? -14.688 -3.615 16.484 1 86.75 93 SER A CA 1
ATOM 724 C C . SER A 1 93 ? -14.023 -4.41 17.594 1 86.75 93 SER A C 1
ATOM 726 O O . SER A 1 93 ? -14.008 -5.645 17.562 1 86.75 93 SER A O 1
ATOM 728 N N . THR A 1 94 ? -13.289 -3.885 18.516 1 83.06 94 THR A N 1
ATOM 729 C CA . THR A 1 94 ? -12.508 -4.57 19.547 1 83.06 94 THR A CA 1
ATOM 730 C C . THR A 1 94 ? -13.391 -4.949 20.734 1 83.06 94 THR A C 1
ATOM 732 O O . THR A 1 94 ? -13.016 -5.785 21.547 1 83.06 94 THR A O 1
ATOM 735 N N . ASN A 1 95 ? -14.672 -4.902 20.625 1 72.94 95 ASN A N 1
ATOM 736 C CA . ASN A 1 95 ? -15.555 -5.219 21.75 1 72.94 95 ASN A CA 1
ATOM 737 C C . ASN A 1 95 ? -14.812 -5.152 23.078 1 72.94 95 ASN A C 1
ATOM 739 O O . ASN A 1 95 ? -14.961 -6.043 23.922 1 72.94 95 ASN A O 1
ATOM 743 N N . GLY A 1 96 ? -13.977 -4.34 23.281 1 62.38 96 GLY A N 1
ATOM 744 C CA . GLY A 1 96 ? -13.297 -4.199 24.562 1 62.38 96 GLY A CA 1
ATOM 745 C C . GLY A 1 96 ? -12.008 -4.996 24.641 1 62.38 96 GLY A C 1
ATOM 746 O O . GLY A 1 96 ? -11.281 -4.914 25.625 1 62.38 96 GLY A O 1
ATOM 747 N N . VAL A 1 97 ? -11.703 -6.012 23.734 1 60.06 97 VAL A N 1
ATOM 748 C CA . VAL A 1 97 ? -10.484 -6.805 23.859 1 60.06 97 VAL A CA 1
ATOM 749 C C . VAL A 1 97 ? -9.305 -6.039 23.266 1 60.06 97 VAL A C 1
ATOM 751 O O . VAL A 1 97 ? -9.383 -5.57 22.125 1 60.06 97 VAL A O 1
ATOM 754 N N . GLY A 1 98 ? -8.555 -5.32 24.094 1 62.94 98 GLY A N 1
ATOM 755 C CA . GLY A 1 98 ? -7.711 -4.148 23.922 1 62.94 98 GLY A CA 1
ATOM 756 C C . GLY A 1 98 ? -6.422 -4.441 23.188 1 62.94 98 GLY A C 1
ATOM 757 O O . GLY A 1 98 ? -5.898 -3.582 22.469 1 62.94 98 GLY A O 1
ATOM 758 N N . ASN A 1 99 ? -5.859 -5.754 23.062 1 74.75 99 ASN A N 1
ATOM 759 C CA . ASN A 1 99 ? -4.449 -5.852 22.688 1 74.75 99 ASN A CA 1
ATOM 760 C C . ASN A 1 99 ? -4.273 -6.121 21.203 1 74.75 99 ASN A C 1
ATOM 762 O O . ASN A 1 99 ? -3.174 -5.973 20.672 1 74.75 99 ASN A O 1
ATOM 766 N N . ASP A 1 100 ? -5.367 -6.371 20.438 1 84 100 ASP A N 1
ATOM 767 C CA . ASP A 1 100 ? -5.168 -6.711 19.031 1 84 100 ASP A CA 1
ATOM 768 C C . ASP A 1 100 ? -5.945 -5.766 18.109 1 84 100 ASP A C 1
ATOM 770 O O . ASP A 1 100 ? -6.504 -6.191 17.109 1 84 100 ASP A O 1
ATOM 774 N N . TRP A 1 101 ? -5.906 -4.477 18.562 1 88.56 101 TRP A N 1
ATOM 775 C CA . TRP A 1 101 ? -6.691 -3.492 17.828 1 88.56 101 TRP A CA 1
ATOM 776 C C . TRP A 1 101 ? -6.172 -3.332 16.406 1 88.56 101 TRP A C 1
ATOM 778 O O . TRP A 1 101 ? -6.93 -2.998 15.492 1 88.56 101 TRP A O 1
ATOM 788 N N . ASP A 1 102 ? -4.875 -3.514 16.219 1 90.25 102 ASP A N 1
ATOM 789 C CA . ASP A 1 102 ? -4.242 -3.277 14.922 1 90.25 102 ASP A CA 1
ATOM 790 C C . ASP A 1 102 ? -4.707 -4.297 13.883 1 90.25 102 ASP A C 1
ATOM 792 O O . ASP A 1 102 ? -4.656 -4.035 12.68 1 90.25 102 ASP A O 1
ATOM 796 N N . GLU A 1 103 ? -5.227 -5.391 14.312 1 87.06 103 GLU A N 1
ATOM 797 C CA . GLU A 1 103 ? -5.703 -6.434 13.406 1 87.06 103 GLU A CA 1
ATOM 798 C C . GLU A 1 103 ? -6.988 -6.012 12.711 1 87.06 103 GLU A C 1
ATOM 800 O O . GLU A 1 103 ? -7.363 -6.59 11.688 1 87.06 103 GLU A O 1
ATOM 805 N N . PHE A 1 104 ? -7.645 -5.012 13.211 1 89.31 104 PHE A N 1
ATOM 806 C CA . PHE A 1 104 ? -8.922 -4.562 12.656 1 89.31 104 PHE A CA 1
ATOM 807 C C . PHE A 1 104 ? -8.703 -3.434 11.656 1 89.31 104 PHE A C 1
ATOM 809 O O . PHE A 1 104 ? -9.609 -3.094 10.891 1 89.31 104 PHE A O 1
ATOM 816 N N . LEU A 1 105 ? -7.52 -2.9 11.57 1 93.19 105 LEU A N 1
ATOM 817 C CA . LEU A 1 105 ? -7.281 -1.712 10.758 1 93.19 105 LEU A CA 1
ATOM 818 C C . LEU A 1 105 ? -7.516 -2.01 9.281 1 93.19 105 LEU A C 1
ATOM 820 O O . LEU A 1 105 ? -8.117 -1.204 8.57 1 93.19 105 LEU A O 1
ATOM 824 N N . PRO A 1 106 ? -7.062 -3.189 8.867 1 89.94 106 PRO A N 1
ATOM 825 C CA . PRO A 1 106 ? -7.305 -3.48 7.453 1 89.94 106 PRO A CA 1
ATOM 826 C C . PRO A 1 106 ? -8.789 -3.471 7.094 1 89.94 106 PRO A C 1
ATOM 828 O O . PRO A 1 106 ? -9.18 -2.887 6.078 1 89.94 106 PRO A O 1
ATOM 831 N N . SER A 1 107 ? -9.586 -4.082 7.914 1 88.31 107 SER A N 1
ATOM 832 C CA . SER A 1 107 ? -11.023 -4.129 7.648 1 88.31 107 SER A CA 1
ATOM 833 C C . SER A 1 107 ? -11.648 -2.742 7.738 1 88.31 107 SER A C 1
ATOM 835 O O . SER A 1 107 ? -12.523 -2.4 6.941 1 88.31 107 SER A O 1
ATOM 837 N N . ILE A 1 108 ? -11.219 -1.989 8.672 1 93.06 108 ILE A N 1
ATOM 838 C CA . ILE A 1 108 ? -11.719 -0.63 8.844 1 93.06 108 ILE A CA 1
ATOM 839 C C . ILE A 1 108 ? -11.344 0.216 7.629 1 93.06 108 ILE A C 1
ATOM 841 O O . ILE A 1 108 ? -12.18 0.959 7.102 1 93.06 108 ILE A O 1
ATOM 845 N N . GLN A 1 109 ? -10.117 0.086 7.219 1 95.81 109 GLN A N 1
ATOM 846 C CA . GLN A 1 109 ? -9.656 0.811 6.039 1 95.81 109 GLN A CA 1
ATOM 847 C C . GLN A 1 109 ? -10.5 0.475 4.816 1 95.81 109 GLN A C 1
ATOM 849 O O . GLN A 1 109 ? -10.93 1.371 4.082 1 95.81 109 GLN A O 1
ATOM 854 N N . LEU A 1 110 ? -10.734 -0.794 4.582 1 92.25 110 LEU A N 1
ATOM 855 C CA . LEU A 1 110 ? -11.531 -1.239 3.445 1 92.25 110 LEU A CA 1
ATOM 856 C C . LEU A 1 110 ? -12.945 -0.678 3.523 1 92.25 110 LEU A C 1
ATOM 858 O O . LEU A 1 110 ? -13.484 -0.202 2.521 1 92.25 110 LEU A O 1
ATOM 862 N N . ALA A 1 111 ? -13.5 -0.758 4.691 1 91.19 111 ALA A N 1
ATOM 863 C CA . ALA A 1 111 ? -14.867 -0.266 4.883 1 91.19 111 ALA A CA 1
ATOM 864 C C . ALA A 1 111 ? -14.945 1.233 4.617 1 91.19 111 ALA A C 1
ATOM 866 O O . ALA A 1 111 ? -15.859 1.697 3.928 1 91.19 111 ALA A O 1
ATOM 867 N N . MET A 1 112 ? -14.031 1.977 5.156 1 94.44 112 MET A N 1
ATOM 868 C CA . MET A 1 112 ? -14.031 3.428 4.988 1 94.44 112 MET A CA 1
ATOM 869 C C . MET A 1 112 ? -13.844 3.801 3.52 1 94.44 112 MET A C 1
ATOM 871 O O . MET A 1 112 ? -14.492 4.723 3.023 1 94.44 112 MET A O 1
ATOM 875 N N . ASN A 1 113 ? -12.969 3.066 2.799 1 95 113 ASN A N 1
ATOM 876 C CA . ASN A 1 113 ? -12.656 3.385 1.409 1 95 113 ASN A CA 1
ATOM 877 C C . ASN A 1 113 ? -13.758 2.906 0.465 1 95 113 ASN A C 1
ATOM 879 O O . ASN A 1 113 ? -13.781 3.277 -0.709 1 95 113 ASN A O 1
ATOM 883 N N . ASN A 1 114 ? -14.641 2.111 0.996 1 92.62 114 ASN A N 1
ATOM 884 C CA . ASN A 1 114 ? -15.742 1.624 0.172 1 92.62 114 ASN A CA 1
ATOM 885 C C . ASN A 1 114 ? -17.078 2.258 0.58 1 92.62 114 ASN A C 1
ATOM 887 O O . ASN A 1 114 ? -18.125 1.849 0.103 1 92.62 114 ASN A O 1
ATOM 891 N N . ARG A 1 115 ? -17.016 3.162 1.443 1 90.75 115 ARG A N 1
ATOM 892 C CA . ARG A 1 115 ? -18.219 3.848 1.891 1 90.75 115 ARG A CA 1
ATOM 893 C C . ARG A 1 115 ? -18.656 4.906 0.884 1 90.75 115 ARG A C 1
ATOM 895 O O . ARG A 1 115 ? -17.844 5.742 0.47 1 90.75 115 ARG A O 1
ATOM 902 N N . ILE A 1 116 ? -19.875 4.828 0.516 1 87.75 116 ILE A N 1
ATOM 903 C CA . ILE A 1 116 ? -20.422 5.809 -0.418 1 87.75 116 ILE A CA 1
ATOM 904 C C . ILE A 1 116 ? -20.656 7.133 0.302 1 87.75 116 ILE A C 1
ATOM 906 O O . ILE A 1 116 ? -21.25 7.168 1.384 1 87.75 116 ILE A O 1
ATOM 910 N N . SER A 1 117 ? -19.984 8.156 -0.252 1 80.06 117 SER A N 1
ATOM 911 C CA . SER A 1 117 ? -20.266 9.484 0.273 1 80.06 117 SER A CA 1
ATOM 912 C C . SER A 1 117 ? -21.469 10.117 -0.422 1 80.06 117 SER A C 1
ATOM 914 O O . SER A 1 117 ? -21.656 9.945 -1.628 1 80.06 117 SER A O 1
ATOM 916 N N . LYS A 1 118 ? -22.297 10.742 0.403 1 75.94 118 LYS A N 1
ATOM 917 C CA . LYS A 1 118 ? -23.453 11.43 -0.137 1 75.94 118 LYS A CA 1
ATOM 918 C C . LYS A 1 118 ? -23.047 12.547 -1.087 1 75.94 118 LYS A C 1
ATOM 920 O O . LYS A 1 118 ? -23.719 12.805 -2.09 1 75.94 118 LYS A O 1
ATOM 925 N N . ARG A 1 119 ? -21.938 13.133 -0.74 1 75.75 119 ARG A N 1
ATOM 926 C CA . ARG A 1 119 ? -21.453 14.281 -1.502 1 75.75 119 ARG A CA 1
ATOM 927 C C . ARG A 1 119 ? -21 13.859 -2.896 1 75.75 119 ARG A C 1
ATOM 929 O O . ARG A 1 119 ? -21.281 14.547 -3.879 1 75.75 119 ARG A O 1
ATOM 936 N N . LEU A 1 120 ? -20.359 12.719 -3.043 1 77.62 120 LEU A N 1
ATOM 937 C CA . LEU A 1 120 ? -19.703 12.328 -4.285 1 77.62 120 LEU A CA 1
ATOM 938 C C . LEU A 1 120 ? -20.453 11.18 -4.957 1 77.62 120 LEU A C 1
ATOM 940 O O . LEU A 1 120 ? -20.203 10.875 -6.129 1 77.62 120 LEU A O 1
ATOM 944 N N . ASN A 1 121 ? -21.484 10.648 -4.332 1 87.75 121 ASN A N 1
ATOM 945 C CA . ASN A 1 121 ? -22.188 9.469 -4.82 1 87.75 121 ASN A CA 1
ATOM 946 C C . ASN A 1 121 ? -21.234 8.422 -5.367 1 87.75 121 ASN A C 1
ATOM 948 O O . ASN A 1 121 ? -21.438 7.883 -6.457 1 87.75 121 ASN A O 1
ATOM 952 N N . SER A 1 122 ? -20.156 8.383 -4.863 1 91.88 122 SER A N 1
ATOM 953 C CA . SER A 1 122 ? -19.094 7.438 -5.168 1 91.88 122 SER A CA 1
ATOM 954 C C . SER A 1 122 ? -18.297 7.07 -3.912 1 91.88 122 SER A C 1
ATOM 956 O O . SER A 1 122 ? -18.562 7.609 -2.834 1 91.88 122 SER A O 1
ATOM 958 N N . THR A 1 123 ? -17.469 6.105 -4.035 1 94.81 123 THR A N 1
ATOM 959 C CA . THR A 1 123 ? -16.625 5.707 -2.916 1 94.81 123 THR A CA 1
ATOM 960 C C . THR A 1 123 ? -15.211 6.254 -3.086 1 94.81 123 THR A C 1
ATOM 962 O O . THR A 1 123 ? -14.758 6.469 -4.211 1 94.81 123 THR A O 1
ATOM 965 N N . PRO A 1 124 ? -14.531 6.473 -1.979 1 95.38 124 PRO A N 1
ATOM 966 C CA . PRO A 1 124 ? -13.133 6.879 -2.088 1 95.38 124 PRO A CA 1
ATOM 967 C C . PRO A 1 124 ? -12.305 5.922 -2.945 1 95.38 124 PRO A C 1
ATOM 969 O O . PRO A 1 124 ? -11.477 6.363 -3.748 1 95.38 124 PRO A O 1
ATOM 972 N N . PHE A 1 125 ? -12.578 4.676 -2.836 1 95.25 125 PHE A N 1
ATOM 973 C CA . PHE A 1 125 ? -11.844 3.689 -3.619 1 95.25 125 PHE A CA 1
ATOM 974 C C . PHE A 1 125 ? -12.086 3.893 -5.109 1 95.25 125 PHE A C 1
ATOM 976 O O . PHE A 1 125 ? -11.141 3.943 -5.898 1 95.25 125 PHE A O 1
ATOM 983 N N . SER A 1 126 ? -13.266 4.027 -5.492 1 93.75 126 SER A N 1
ATOM 984 C CA . SER A 1 126 ? -13.609 4.195 -6.898 1 93.75 126 SER A CA 1
ATOM 985 C C . SER A 1 126 ? -13.008 5.473 -7.469 1 93.75 126 SER A C 1
ATOM 987 O O . SER A 1 126 ? -12.562 5.496 -8.625 1 93.75 126 SER A O 1
ATOM 989 N N . LEU A 1 127 ? -13.023 6.445 -6.695 1 93.19 127 LEU A N 1
ATOM 990 C CA . LEU A 1 127 ? -12.445 7.703 -7.145 1 93.19 127 LEU A CA 1
ATOM 991 C C . LEU A 1 127 ? -10.93 7.594 -7.277 1 93.19 127 LEU A C 1
ATOM 993 O O . LEU A 1 127 ? -10.336 8.18 -8.188 1 93.19 127 LEU A O 1
ATOM 997 N N . MET A 1 128 ? -10.305 6.824 -6.406 1 93.88 128 MET A N 1
ATOM 998 C CA . MET A 1 128 ? -8.844 6.703 -6.371 1 93.88 128 MET A CA 1
ATOM 999 C C . MET A 1 128 ? -8.352 5.797 -7.496 1 93.88 128 MET A C 1
ATOM 1001 O O . MET A 1 128 ? -7.32 6.078 -8.109 1 93.88 128 MET A O 1
ATOM 1005 N N . PHE A 1 129 ? -9.062 4.727 -7.777 1 92.69 129 PHE A N 1
ATOM 1006 C CA . PHE A 1 129 ? -8.555 3.686 -8.664 1 92.69 129 PHE A CA 1
ATOM 1007 C C . PHE A 1 129 ? -9.352 3.645 -9.961 1 92.69 129 PHE A C 1
ATOM 1009 O O . PHE A 1 129 ? -9.016 2.896 -10.883 1 92.69 129 PHE A O 1
ATOM 1016 N N . ALA A 1 130 ? -10.391 4.418 -10.086 1 91.06 130 ALA A N 1
ATOM 1017 C CA . ALA A 1 130 ? -11.258 4.484 -11.266 1 91.06 130 ALA A CA 1
ATOM 1018 C C . ALA A 1 130 ? -11.867 3.119 -11.57 1 91.06 130 ALA A C 1
ATOM 1020 O O . ALA A 1 130 ? -11.922 2.705 -12.734 1 91.06 130 ALA A O 1
ATOM 1021 N N . ARG A 1 131 ? -12.164 2.432 -10.523 1 89.31 131 ARG A N 1
ATOM 1022 C CA . ARG A 1 131 ? -12.844 1.143 -10.594 1 89.31 131 ARG A CA 1
ATOM 1023 C C . ARG A 1 131 ? -13.578 0.84 -9.297 1 89.31 131 ARG A C 1
ATOM 1025 O O . ARG A 1 131 ? -13.328 1.472 -8.266 1 89.31 131 ARG A O 1
ATOM 1032 N N . LYS A 1 132 ? -14.5 -0.123 -9.398 1 88 132 LYS A N 1
ATOM 1033 C CA . LYS A 1 132 ? -15.211 -0.533 -8.195 1 88 132 LYS A CA 1
ATOM 1034 C C . LYS A 1 132 ? -14.414 -1.573 -7.41 1 88 132 LYS A C 1
ATOM 1036 O O . LYS A 1 132 ? -13.742 -2.42 -7.996 1 88 132 LYS A O 1
ATOM 1041 N N . MET A 1 133 ? -14.477 -1.416 -6.117 1 89.25 133 MET A N 1
ATOM 1042 C CA . MET A 1 133 ? -13.828 -2.406 -5.262 1 89.25 133 MET A CA 1
ATOM 1043 C C . MET A 1 133 ? -14.594 -3.725 -5.277 1 89.25 133 MET A C 1
ATOM 1045 O O . MET A 1 133 ? -15.828 -3.73 -5.227 1 89.25 133 MET A O 1
ATOM 1049 N N . ILE A 1 134 ? -13.797 -4.711 -5.402 1 81.31 134 ILE A N 1
ATOM 1050 C CA . ILE A 1 134 ? -14.414 -6.023 -5.25 1 81.31 134 ILE A CA 1
ATOM 1051 C C . ILE A 1 134 ? -14.664 -6.305 -3.77 1 81.31 134 ILE A C 1
ATOM 1053 O O . ILE A 1 134 ? -13.734 -6.27 -2.959 1 81.31 134 ILE A O 1
ATOM 1057 N N 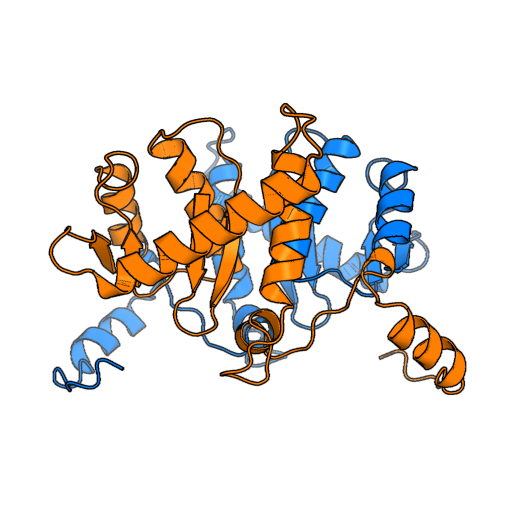. GLU A 1 135 ? -15.867 -6.449 -3.379 1 74.88 135 GLU A N 1
ATOM 1058 C CA . GLU A 1 135 ? -16.203 -6.656 -1.974 1 74.88 135 GLU A CA 1
ATOM 1059 C C . GLU A 1 135 ? -15.953 -8.102 -1.549 1 74.88 135 GLU A C 1
ATOM 1061 O O . GLU A 1 135 ? -16.359 -9.039 -2.236 1 74.88 135 GLU A O 1
ATOM 1066 N N . PRO A 1 136 ? -15.156 -8.141 -0.484 1 72.19 136 PRO A N 1
ATOM 1067 C CA . PRO A 1 136 ? -15.016 -9.5 0.055 1 72.19 136 PRO A CA 1
ATOM 1068 C C . PRO A 1 136 ? -16.344 -10.117 0.45 1 72.19 136 PRO A C 1
ATOM 1070 O O . PRO A 1 136 ? -17.297 -9.398 0.797 1 72.19 136 PRO A O 1
ATOM 1073 N N . TYR A 1 137 ? -16.484 -11.406 0.246 1 62.66 137 TYR A N 1
ATOM 1074 C CA . TYR A 1 137 ? -17.703 -12.133 0.547 1 62.66 137 TYR A CA 1
ATOM 1075 C C . TYR A 1 137 ? -18.219 -11.781 1.94 1 62.66 137 TYR A C 1
ATOM 1077 O O . TYR A 1 137 ? -19.422 -11.602 2.141 1 62.66 137 TYR A O 1
ATOM 1085 N N . GLY A 1 138 ? -17.297 -11.703 2.805 1 58.47 138 GLY A N 1
ATOM 1086 C CA . GLY A 1 138 ? -17.734 -11.461 4.172 1 58.47 138 GLY A CA 1
ATOM 1087 C C . GLY A 1 138 ? -18.297 -10.07 4.375 1 58.47 138 GLY A C 1
ATOM 1088 O O . GLY A 1 138 ? -18.938 -9.797 5.391 1 58.47 138 GLY A O 1
ATOM 1089 N N . PHE A 1 139 ? -18.016 -9.195 3.422 1 60.59 139 PHE A N 1
ATOM 1090 C CA . PHE A 1 139 ? -18.469 -7.824 3.592 1 60.59 139 PHE A CA 1
ATOM 1091 C C . PHE A 1 139 ? -19.734 -7.566 2.777 1 60.59 139 PHE A C 1
ATOM 1093 O O . PHE A 1 139 ? -20.312 -6.484 2.852 1 60.59 139 PHE A O 1
ATOM 1100 N N . ARG A 1 140 ? -20.016 -8.539 1.931 1 55 140 ARG A N 1
ATOM 1101 C CA . ARG A 1 140 ? -21.172 -8.367 1.066 1 55 140 ARG A CA 1
ATOM 1102 C C . ARG A 1 140 ? -22.469 -8.398 1.875 1 55 140 ARG A C 1
ATOM 1104 O O . ARG A 1 140 ? -22.625 -9.219 2.779 1 55 140 ARG A O 1
ATOM 1111 N N . SER A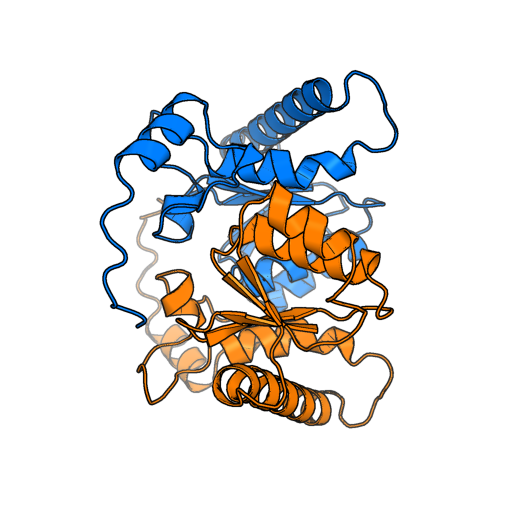 1 141 ? -23.109 -7.266 1.833 1 53.66 141 SER A N 1
ATOM 1112 C CA . SER A 1 141 ? -24.406 -7.215 2.486 1 53.66 141 SER A CA 1
ATOM 1113 C C . SER A 1 141 ? -25.297 -8.359 2.031 1 53.66 141 SER A C 1
ATOM 1115 O O . SER A 1 141 ? -25.109 -8.906 0.943 1 53.66 141 SER A O 1
ATOM 1117 N N . ASP A 1 142 ? -26.156 -8.82 2.938 1 49.81 142 ASP A N 1
ATOM 1118 C CA . ASP A 1 142 ? -27.172 -9.828 2.65 1 49.81 142 ASP A CA 1
ATOM 1119 C C . ASP A 1 142 ? -27.875 -9.539 1.323 1 49.81 142 ASP A C 1
ATOM 1121 O O . ASP A 1 142 ? -28.266 -10.461 0.609 1 49.81 142 ASP A O 1
ATOM 1125 N N . LYS A 1 143 ? -28.203 -8.406 1.035 1 47.19 143 LYS A N 1
ATOM 1126 C CA . LYS A 1 143 ? -28.969 -8.109 -0.177 1 47.19 143 LYS A CA 1
ATOM 1127 C C . LYS A 1 143 ? -28.141 -8.414 -1.427 1 47.19 143 LYS A C 1
ATOM 1129 O O . LYS A 1 143 ? -28.688 -8.891 -2.426 1 47.19 143 LYS A O 1
ATOM 1134 N N . ASP A 1 144 ? -27 -8.117 -1.366 1 47.75 144 ASP A N 1
ATOM 1135 C CA . ASP A 1 144 ? -26.141 -8.305 -2.531 1 47.75 144 ASP A CA 1
ATOM 1136 C C . ASP A 1 144 ? -25.766 -9.781 -2.701 1 47.75 144 ASP A C 1
ATOM 1138 O O . ASP A 1 144 ? -25.562 -10.242 -3.822 1 47.75 144 ASP A O 1
ATOM 1142 N N . LYS A 1 145 ? -25.625 -10.477 -1.61 1 49.69 145 LYS A N 1
ATOM 1143 C CA . LYS A 1 145 ? -25.453 -11.922 -1.67 1 49.69 145 LYS A CA 1
ATOM 1144 C C . LYS A 1 145 ? -26.562 -12.578 -2.484 1 49.69 145 LYS A C 1
ATOM 1146 O O . LYS A 1 145 ? -26.328 -13.562 -3.189 1 49.69 145 LYS A O 1
ATOM 1151 N N . LEU A 1 146 ? -27.656 -12.062 -2.23 1 44.03 146 LEU A N 1
ATOM 1152 C CA . LEU A 1 146 ? -28.859 -12.594 -2.861 1 44.03 146 LEU A CA 1
ATOM 1153 C C . LEU A 1 146 ? -28.875 -12.281 -4.355 1 44.03 146 LEU A C 1
ATOM 1155 O O . LEU A 1 146 ? -29.359 -13.086 -5.156 1 44.03 146 LEU A O 1
ATOM 1159 N N . LYS A 1 147 ? -28.438 -11.148 -4.688 1 46.19 147 LYS A N 1
ATOM 1160 C CA . LYS A 1 147 ? -28.516 -10.828 -6.109 1 46.19 147 LYS A CA 1
ATOM 1161 C C . LYS A 1 147 ? -27.516 -11.672 -6.906 1 46.19 147 LYS A C 1
ATOM 1163 O O . LYS A 1 147 ? -27.719 -11.93 -8.094 1 46.19 147 LYS A O 1
ATOM 1168 N N . GLU A 1 148 ? -26.344 -11.859 -6.406 1 45.81 148 GLU A N 1
ATOM 1169 C CA . GLU A 1 148 ? -25.391 -12.711 -7.105 1 45.81 148 GLU A CA 1
ATOM 1170 C C . GLU A 1 148 ? -25.906 -14.133 -7.25 1 45.81 148 GLU A C 1
ATOM 1172 O O . GLU A 1 148 ? -25.547 -14.852 -8.18 1 45.81 148 GLU A O 1
ATOM 1177 N N . VAL A 1 149 ? -26.594 -14.602 -6.234 1 40.81 149 VAL A N 1
ATOM 1178 C CA . VAL A 1 149 ? -27.203 -15.914 -6.438 1 40.81 149 VAL A CA 1
ATOM 1179 C C . VAL A 1 149 ? -28.078 -15.891 -7.688 1 40.81 149 VAL A C 1
ATOM 1181 O O . VAL A 1 149 ? -28.188 -16.906 -8.391 1 40.81 149 VAL A O 1
ATOM 1184 N N . LYS A 1 150 ? -28.844 -14.938 -7.91 1 42.25 150 LYS A N 1
ATOM 1185 C CA . LYS A 1 150 ? -29.766 -14.992 -9.039 1 42.25 150 LYS A CA 1
ATOM 1186 C C . LYS A 1 150 ? -29.062 -14.617 -10.344 1 42.25 150 LYS A C 1
ATOM 1188 O O . LYS A 1 150 ? -29.531 -14.969 -11.43 1 42.25 150 LYS A O 1
ATOM 1193 N N . GLY A 1 151 ? -28.188 -13.555 -10.391 1 37.25 151 GLY A N 1
ATOM 1194 C CA . GLY A 1 151 ? -27.703 -13.047 -11.664 1 37.25 151 GLY A CA 1
ATOM 1195 C C . GLY A 1 151 ? -26.469 -13.758 -12.156 1 37.25 151 GLY A C 1
ATOM 1196 O O . GLY A 1 151 ? -25.75 -13.242 -13.008 1 37.25 151 GLY A O 1
ATOM 1197 N N . LYS A 1 152 ? -26.016 -14.906 -11.633 1 35.97 152 LYS A N 1
ATOM 1198 C CA . LYS A 1 152 ? -25 -15.695 -12.312 1 35.97 152 LYS A CA 1
ATOM 1199 C C . LYS A 1 152 ? -25.312 -15.828 -13.805 1 35.97 152 LYS A C 1
ATOM 1201 O O . LYS A 1 152 ? -26.328 -16.438 -14.18 1 35.97 152 LYS A O 1
ATOM 1206 N N . PRO A 1 153 ? -25.047 -14.734 -14.594 1 33.78 153 PRO A N 1
ATOM 1207 C CA . PRO A 1 153 ? -25.281 -15.211 -15.953 1 33.78 153 PRO A CA 1
ATOM 1208 C C . PRO A 1 153 ? -24.562 -16.516 -16.266 1 33.78 153 PRO A C 1
ATOM 1210 O O . PRO A 1 153 ? -23.594 -16.859 -15.578 1 33.78 153 PRO A O 1
ATOM 1213 N N . PRO A 1 154 ? -25.031 -17.328 -17.25 1 30.42 154 PRO A N 1
ATOM 1214 C CA . PRO A 1 154 ? -24.328 -18.516 -17.766 1 30.42 154 PRO A CA 1
ATOM 1215 C C . PRO A 1 154 ? -22.844 -18.266 -18 1 30.42 154 PRO A C 1
ATOM 1217 O O . PRO A 1 154 ? -22.438 -17.125 -18.219 1 30.42 154 PRO A O 1
ATOM 1220 N N . MET A 1 155 ? -21.922 -19.219 -17.719 1 29.56 155 MET A N 1
ATOM 1221 C CA . MET A 1 155 ? -20.484 -19.438 -17.844 1 29.56 155 MET A CA 1
ATOM 1222 C C . MET A 1 155 ? -19.953 -18.828 -19.141 1 29.56 155 MET A C 1
ATOM 1224 O O . MET A 1 155 ? -19.859 -19.5 -20.156 1 29.56 155 MET A O 1
ATOM 1228 N N . SER A 1 156 ? -20.422 -17.656 -19.594 1 27.05 156 SER A N 1
ATOM 1229 C CA . SER A 1 156 ? -19.812 -17.328 -20.875 1 27.05 156 SER A CA 1
ATOM 1230 C C . SER A 1 156 ? -18.297 -17.297 -20.781 1 27.05 156 SER A C 1
ATOM 1232 O O . SER A 1 156 ? -17.734 -17.094 -19.703 1 27.05 156 SER A O 1
ATOM 1234 N N . HIS A 1 157 ? -17.5 -17.844 -21.781 1 25.94 157 HIS A N 1
ATOM 1235 C CA . HIS A 1 157 ? -16.172 -18.219 -22.234 1 25.94 157 HIS A CA 1
ATOM 1236 C C . HIS A 1 157 ? -15.195 -17.062 -22.094 1 25.94 157 HIS A C 1
ATOM 1238 O O . HIS A 1 157 ? -14.031 -17.172 -22.484 1 25.94 157 HIS A O 1
ATOM 1244 N N . GLU A 1 158 ? -15.602 -15.797 -21.828 1 24.33 158 GLU A N 1
ATOM 1245 C CA . GLU A 1 158 ? -14.617 -14.82 -22.281 1 24.33 158 GLU A CA 1
ATOM 1246 C C . GLU A 1 158 ? -13.422 -14.766 -21.328 1 24.33 158 GLU A C 1
ATOM 1248 O O . GLU A 1 158 ? -13.516 -14.219 -20.234 1 24.33 158 GLU A O 1
ATOM 1253 N N . VAL A 1 159 ? -12.742 -15.82 -20.938 1 24.42 159 VAL A N 1
ATOM 1254 C CA . VAL A 1 159 ? -11.375 -15.922 -20.438 1 24.42 159 VAL A CA 1
ATOM 1255 C C . VAL A 1 159 ? -10.492 -14.906 -21.141 1 24.42 159 VAL A C 1
ATOM 1257 O O . VAL A 1 159 ? -10.234 -15.023 -22.344 1 24.42 159 VAL A O 1
ATOM 1260 N N . LEU A 1 160 ? -10.789 -13.578 -21.141 1 20.14 160 LEU A N 1
ATOM 1261 C CA . LEU A 1 160 ? -9.68 -12.773 -21.625 1 20.14 160 LEU A CA 1
ATOM 1262 C C . LEU A 1 160 ? -8.477 -12.875 -20.688 1 20.14 160 LEU A C 1
ATOM 1264 O O . LEU A 1 160 ? -8.641 -12.961 -19.469 1 20.14 160 LEU A O 1
ATOM 1268 N N . MET B 1 1 ? 9.172 -10.805 -1.975 1 94.94 1 MET B N 1
ATOM 1269 C CA . MET B 1 1 ? 7.957 -11.227 -2.66 1 94.94 1 MET B CA 1
ATOM 1270 C C . MET B 1 1 ? 7.57 -10.242 -3.754 1 94.94 1 MET B C 1
ATOM 1272 O O . MET B 1 1 ? 7.641 -9.023 -3.551 1 94.94 1 MET B O 1
ATOM 1276 N N . VAL B 1 2 ? 7.203 -10.797 -4.879 1 95.69 2 VAL B N 1
ATOM 1277 C CA . VAL B 1 2 ? 6.77 -10 -6.02 1 95.69 2 VAL B CA 1
ATOM 1278 C C . VAL B 1 2 ? 5.297 -10.273 -6.316 1 95.69 2 VAL B C 1
ATOM 1280 O O . VAL B 1 2 ? 4.895 -11.43 -6.473 1 95.69 2 VAL B O 1
ATOM 1283 N N . ILE B 1 3 ? 4.465 -9.203 -6.297 1 96.12 3 ILE B N 1
ATOM 1284 C CA . ILE B 1 3 ? 3.055 -9.281 -6.664 1 96.12 3 ILE B CA 1
ATOM 1285 C C . ILE B 1 3 ? 2.812 -8.492 -7.949 1 96.12 3 ILE B C 1
ATOM 1287 O O . ILE B 1 3 ? 3.23 -7.336 -8.062 1 96.12 3 ILE B O 1
ATOM 1291 N N . ILE B 1 4 ? 2.141 -9.156 -8.914 1 95.88 4 ILE B N 1
ATOM 1292 C CA . ILE B 1 4 ? 1.976 -8.516 -10.211 1 95.88 4 ILE B CA 1
ATOM 1293 C C . ILE B 1 4 ? 0.502 -8.539 -10.617 1 95.88 4 ILE B C 1
ATOM 1295 O O . ILE B 1 4 ? -0.168 -9.562 -10.484 1 95.88 4 ILE B O 1
ATOM 1299 N N . ASP B 1 5 ? 0.03 -7.363 -10.961 1 93.81 5 ASP B N 1
ATOM 1300 C CA . ASP B 1 5 ? -1.252 -7.32 -11.656 1 93.81 5 ASP B CA 1
ATOM 1301 C C . ASP B 1 5 ? -1.094 -7.699 -13.125 1 93.81 5 ASP B C 1
ATOM 1303 O O . ASP B 1 5 ? -0.411 -7.008 -13.883 1 93.81 5 ASP B O 1
ATOM 1307 N N . VAL B 1 6 ? -1.756 -8.711 -13.508 1 91 6 VAL B N 1
ATOM 1308 C CA . VAL B 1 6 ? -1.531 -9.297 -14.828 1 91 6 VAL B CA 1
ATOM 1309 C C . VAL B 1 6 ? -2.059 -8.352 -15.906 1 91 6 VAL B C 1
ATOM 1311 O O . VAL B 1 6 ? -1.494 -8.273 -17 1 91 6 VAL B O 1
ATOM 1314 N N . CYS B 1 7 ? -3.035 -7.598 -15.617 1 90.06 7 CYS B N 1
ATOM 1315 C CA . CYS B 1 7 ? -3.66 -6.734 -16.609 1 90.06 7 CYS B CA 1
ATOM 1316 C C . CYS B 1 7 ? -2.809 -5.496 -16.875 1 90.06 7 CYS B C 1
ATOM 1318 O O . CYS B 1 7 ? -2.455 -5.215 -18.016 1 90.06 7 CYS B O 1
ATOM 1320 N N . THR B 1 8 ? -2.4 -4.828 -15.867 1 91.88 8 THR B N 1
ATOM 1321 C CA . THR B 1 8 ? -1.707 -3.553 -16.016 1 91.88 8 THR B CA 1
ATOM 1322 C C . THR B 1 8 ? -0.196 -3.744 -15.93 1 91.88 8 THR B C 1
ATOM 1324 O O . THR B 1 8 ? 0.57 -2.857 -16.312 1 91.88 8 THR B O 1
ATOM 1327 N N . ARG B 1 9 ? 0.236 -4.836 -15.344 1 93.31 9 ARG B N 1
ATOM 1328 C CA . ARG B 1 9 ? 1.636 -5.164 -15.094 1 93.31 9 ARG B CA 1
ATOM 1329 C C . ARG B 1 9 ? 2.191 -4.336 -13.938 1 93.31 9 ARG B C 1
ATOM 1331 O O . ARG B 1 9 ? 3.406 -4.258 -13.75 1 93.31 9 ARG B O 1
ATOM 1338 N N . PHE B 1 10 ? 1.252 -3.691 -13.25 1 95.62 10 PHE B N 1
ATOM 1339 C CA . PHE B 1 10 ? 1.653 -3.033 -12.016 1 95.62 10 PHE B CA 1
ATOM 1340 C C . PHE B 1 10 ? 2.197 -4.047 -11.016 1 95.62 10 PHE B C 1
ATOM 1342 O O . PHE B 1 10 ? 1.616 -5.117 -10.828 1 95.62 10 PHE B O 1
ATOM 1349 N N . CYS B 1 11 ? 3.359 -3.715 -10.391 1 97 11 CYS B N 1
ATOM 1350 C CA . CYS B 1 11 ? 3.936 -4.703 -9.484 1 97 11 CYS B CA 1
ATOM 1351 C C . CYS B 1 11 ? 4.254 -4.082 -8.133 1 97 11 CYS B C 1
ATOM 1353 O O . CYS B 1 11 ? 4.477 -2.875 -8.031 1 97 11 CYS B O 1
ATOM 1355 N N . ILE B 1 12 ? 4.164 -4.844 -7.098 1 97.5 12 ILE B N 1
ATOM 1356 C CA . ILE B 1 12 ? 4.523 -4.488 -5.73 1 97.5 12 ILE B CA 1
ATOM 1357 C C . ILE B 1 12 ? 5.617 -5.422 -5.223 1 97.5 12 ILE B C 1
ATOM 1359 O O . ILE B 1 12 ? 5.531 -6.641 -5.398 1 97.5 12 ILE B O 1
ATOM 1363 N N . LEU B 1 13 ? 6.637 -4.828 -4.637 1 97 13 LEU B N 1
ATOM 1364 C CA . LEU B 1 13 ? 7.773 -5.574 -4.105 1 97 13 LEU B CA 1
ATOM 1365 C C . LEU B 1 13 ? 7.816 -5.492 -2.582 1 97 13 LEU B C 1
ATOM 1367 O O . LEU B 1 13 ? 7.738 -4.398 -2.014 1 97 13 LEU B O 1
ATOM 1371 N N . ARG B 1 14 ? 7.938 -6.672 -1.948 1 95.75 14 ARG B N 1
ATOM 1372 C CA . ARG B 1 14 ? 8.016 -6.723 -0.492 1 95.75 14 ARG B CA 1
ATOM 1373 C C . ARG B 1 14 ? 9.18 -7.602 -0.039 1 95.75 14 ARG B C 1
ATOM 1375 O O . ARG B 1 14 ? 9.289 -8.758 -0.46 1 95.75 14 ARG B O 1
ATOM 1382 N N . ALA B 1 15 ? 10.07 -6.965 0.772 1 94.31 15 ALA B N 1
ATOM 1383 C CA . ALA B 1 15 ? 11.086 -7.766 1.45 1 94.31 15 ALA B CA 1
ATOM 1384 C C . ALA B 1 15 ? 10.5 -8.477 2.666 1 94.31 15 A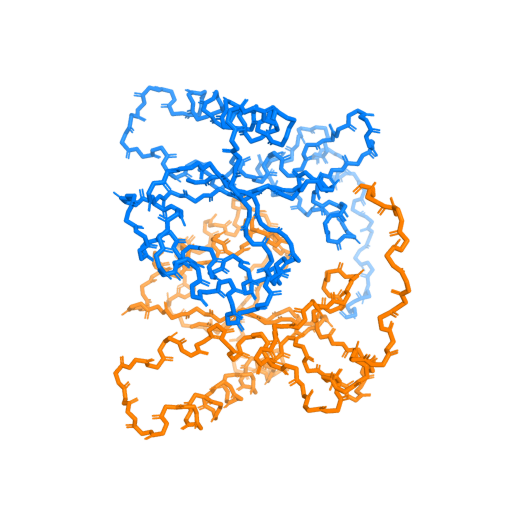LA B C 1
ATOM 1386 O O . ALA B 1 15 ? 9.883 -7.848 3.525 1 94.31 15 ALA B O 1
ATOM 1387 N N . LEU B 1 16 ? 10.609 -9.75 2.707 1 95.12 16 LEU B N 1
ATOM 1388 C CA . LEU B 1 16 ? 10.094 -10.539 3.82 1 95.12 16 LEU B CA 1
ATOM 1389 C C . LEU B 1 16 ? 11.227 -11.195 4.602 1 95.12 16 LEU B C 1
ATOM 1391 O O . LEU B 1 16 ? 12.203 -11.664 4.012 1 95.12 16 LEU B O 1
ATOM 1395 N N . PRO B 1 17 ? 11.086 -11.266 5.93 1 93.38 17 PRO B N 1
ATOM 1396 C CA . PRO B 1 17 ? 12.164 -11.844 6.742 1 93.38 17 PRO B CA 1
ATOM 1397 C C . PRO B 1 17 ? 12.227 -13.359 6.641 1 93.38 17 PRO B C 1
ATOM 1399 O O . PRO B 1 17 ? 13.266 -13.961 6.93 1 93.38 17 PRO B O 1
ATOM 1402 N N . ASP B 1 18 ? 11.094 -13.945 6.309 1 94.5 18 ASP B N 1
ATOM 1403 C CA . ASP B 1 18 ? 11.023 -15.398 6.184 1 94.5 18 ASP B CA 1
ATOM 1404 C C . ASP B 1 18 ? 9.898 -15.82 5.234 1 94.5 18 ASP B C 1
ATOM 1406 O O . ASP B 1 18 ? 9.172 -14.969 4.715 1 94.5 18 ASP B O 1
ATOM 1410 N N . LYS B 1 19 ? 9.836 -17.062 5.07 1 92.94 19 LYS B N 1
ATOM 1411 C CA . LYS B 1 19 ? 8.844 -17.578 4.141 1 92.94 19 LYS B CA 1
ATOM 1412 C C . LYS B 1 19 ? 7.672 -18.219 4.887 1 92.94 19 LYS B C 1
ATOM 1414 O O . LYS B 1 19 ? 7.027 -19.141 4.375 1 92.94 19 LYS B O 1
ATOM 1419 N N . LYS B 1 20 ? 7.465 -17.75 6.031 1 94.56 20 LYS B N 1
ATOM 1420 C CA . LYS B 1 20 ? 6.367 -18.312 6.816 1 94.56 20 LYS B CA 1
ATOM 1421 C C . LYS B 1 20 ? 5.016 -17.844 6.285 1 94.56 20 LYS B C 1
ATOM 1423 O O . LYS B 1 20 ? 4.879 -16.703 5.836 1 94.56 20 LYS B O 1
ATOM 1428 N N . ALA B 1 21 ? 4.035 -18.656 6.445 1 92.69 21 ALA B N 1
ATOM 1429 C CA . ALA B 1 21 ? 2.689 -18.391 5.941 1 92.69 21 ALA B CA 1
ATOM 1430 C C . ALA B 1 21 ? 2.123 -17.109 6.539 1 92.69 21 ALA B C 1
ATOM 1432 O O . ALA B 1 21 ? 1.546 -16.281 5.824 1 92.69 21 ALA B O 1
ATOM 1433 N N . ASP B 1 22 ? 2.309 -16.984 7.828 1 92.25 22 ASP B N 1
ATOM 1434 C CA . ASP B 1 22 ? 1.775 -15.812 8.516 1 92.25 22 ASP B CA 1
ATOM 1435 C C . ASP B 1 22 ? 2.402 -14.523 7.977 1 92.25 22 ASP B C 1
ATOM 1437 O O . ASP B 1 22 ? 1.709 -13.523 7.785 1 92.25 22 ASP B O 1
ATOM 1441 N N . THR B 1 23 ? 3.686 -14.578 7.766 1 94.38 23 THR B N 1
ATOM 1442 C CA . THR B 1 23 ? 4.41 -13.422 7.238 1 94.38 23 THR B CA 1
ATOM 1443 C C . THR B 1 23 ? 3.896 -13.055 5.848 1 94.38 23 THR B C 1
ATOM 1445 O O . THR B 1 23 ? 3.635 -11.883 5.57 1 94.38 23 THR B O 1
ATOM 1448 N N . ILE B 1 24 ? 3.693 -13.969 5.031 1 94.44 24 ILE B N 1
ATOM 1449 C CA . ILE B 1 24 ? 3.242 -13.766 3.658 1 94.44 24 ILE B CA 1
ATOM 1450 C C . ILE B 1 24 ? 1.81 -13.242 3.658 1 94.44 24 ILE B C 1
ATOM 1452 O O . ILE B 1 24 ? 1.486 -12.297 2.926 1 94.44 24 ILE B O 1
ATOM 1456 N N . LEU B 1 25 ? 1.045 -13.828 4.477 1 93.12 25 LEU B N 1
ATOM 1457 C CA . LEU B 1 25 ? -0.355 -13.422 4.539 1 93.12 25 LEU B CA 1
ATOM 1458 C C . LEU B 1 25 ? -0.481 -11.969 4.992 1 93.12 25 LEU B C 1
ATOM 1460 O O . LEU B 1 25 ? -1.292 -11.219 4.449 1 93.12 25 LEU B O 1
ATOM 1464 N N . ARG B 1 26 ? 0.285 -11.617 5.914 1 91.69 26 ARG B N 1
ATOM 1465 C CA . ARG B 1 26 ? 0.256 -10.242 6.391 1 91.69 26 ARG B CA 1
ATOM 1466 C C . ARG B 1 26 ? 0.655 -9.273 5.289 1 91.69 26 ARG B C 1
ATOM 1468 O O . ARG B 1 26 ? 0.06 -8.195 5.152 1 91.69 26 ARG B O 1
ATOM 1475 N N . ALA B 1 27 ? 1.64 -9.656 4.574 1 93.94 27 ALA B N 1
ATOM 1476 C CA . ALA B 1 27 ? 2.084 -8.828 3.457 1 93.94 27 ALA B CA 1
ATOM 1477 C C . ALA B 1 27 ? 0.991 -8.695 2.4 1 93.94 27 ALA B C 1
ATOM 1479 O O . ALA B 1 27 ? 0.758 -7.602 1.873 1 93.94 27 ALA B O 1
ATOM 1480 N N . LEU B 1 28 ? 0.339 -9.789 2.102 1 94.56 28 LEU B N 1
ATOM 1481 C CA . LEU B 1 28 ? -0.737 -9.781 1.116 1 94.56 28 LEU B CA 1
ATOM 1482 C C . LEU B 1 28 ? -1.903 -8.922 1.595 1 94.56 28 LEU B C 1
ATOM 1484 O O . LEU B 1 28 ? -2.453 -8.125 0.826 1 94.56 28 LEU B O 1
ATOM 1488 N N . ILE B 1 29 ? -2.236 -9.07 2.818 1 91.56 29 ILE B N 1
ATOM 1489 C CA . ILE B 1 29 ? -3.332 -8.297 3.391 1 91.56 29 ILE B CA 1
ATOM 1490 C C . ILE B 1 29 ? -3.002 -6.809 3.314 1 91.56 29 ILE B C 1
ATOM 1492 O O . ILE B 1 29 ? -3.854 -5.996 2.939 1 91.56 29 ILE B O 1
ATOM 1496 N N . ASP B 1 30 ? -1.823 -6.477 3.65 1 92.25 30 ASP B N 1
ATOM 1497 C CA . ASP B 1 30 ? -1.387 -5.086 3.596 1 92.25 30 ASP B CA 1
ATOM 1498 C C . ASP B 1 30 ? -1.559 -4.512 2.193 1 92.25 30 ASP B C 1
ATOM 1500 O O . ASP B 1 30 ? -2.033 -3.385 2.031 1 92.25 30 ASP B O 1
ATOM 1504 N N . VAL B 1 31 ? -1.176 -5.25 1.236 1 94.38 31 VAL B N 1
ATOM 1505 C CA . VAL B 1 31 ? -1.235 -4.805 -0.153 1 94.38 31 VAL B CA 1
ATOM 1506 C C . VAL B 1 31 ? -2.689 -4.73 -0.61 1 94.38 31 VAL B C 1
ATOM 1508 O O . VAL B 1 31 ? -3.125 -3.719 -1.161 1 94.38 31 VAL B O 1
ATOM 1511 N N . PHE B 1 32 ? -3.484 -5.734 -0.31 1 93.81 32 PHE B N 1
ATOM 1512 C CA . PHE B 1 32 ? -4.836 -5.84 -0.845 1 93.81 32 PHE B CA 1
ATOM 1513 C C . PHE B 1 32 ? -5.777 -4.875 -0.132 1 93.81 32 PHE B C 1
ATOM 1515 O O . PHE B 1 32 ? -6.781 -4.445 -0.7 1 93.81 32 PHE B O 1
ATOM 1522 N N . CYS B 1 33 ? -5.391 -4.48 1.019 1 91.06 33 CYS B N 1
ATOM 1523 C CA . CYS B 1 33 ? -6.207 -3.498 1.724 1 91.06 33 CYS B CA 1
ATOM 1524 C C . CYS B 1 33 ? -6.051 -2.113 1.104 1 91.06 33 CYS B C 1
ATOM 1526 O O . CYS B 1 33 ? -6.887 -1.233 1.322 1 91.06 33 CYS B O 1
ATOM 1528 N N . ILE B 1 34 ? -4.984 -1.938 0.405 1 92.94 34 ILE B N 1
ATOM 1529 C CA . ILE B 1 34 ? -4.805 -0.674 -0.303 1 92.94 34 ILE B CA 1
ATOM 1530 C C . ILE B 1 34 ? -5.387 -0.785 -1.711 1 92.94 34 ILE B C 1
ATOM 1532 O O . ILE B 1 34 ? -6.223 0.029 -2.109 1 92.94 34 ILE B O 1
ATOM 1536 N N . MET B 1 35 ? -5.082 -1.855 -2.371 1 93.12 35 MET B N 1
ATOM 1537 C CA . MET B 1 35 ? -5.379 -1.992 -3.795 1 93.12 35 MET B CA 1
ATOM 1538 C C . MET B 1 35 ? -6.75 -2.627 -4.008 1 93.12 35 MET B C 1
ATOM 1540 O O . MET B 1 35 ? -7.289 -2.594 -5.113 1 93.12 35 MET B O 1
ATOM 1544 N N . GLY B 1 36 ? -7.328 -3.188 -2.934 1 90.12 36 GLY B N 1
ATOM 1545 C CA . GLY B 1 36 ? -8.492 -4.047 -3.08 1 90.12 36 GLY B CA 1
ATOM 1546 C C . GLY B 1 36 ? -8.133 -5.508 -3.271 1 90.12 36 GLY B C 1
ATOM 1547 O O . GLY B 1 36 ? -7.125 -5.828 -3.904 1 90.12 36 GLY B O 1
ATOM 1548 N N . PHE B 1 37 ? -9 -6.355 -2.736 1 92.19 37 PHE B N 1
ATOM 1549 C CA . PHE B 1 37 ? -8.75 -7.781 -2.92 1 92.19 37 PHE B CA 1
ATOM 1550 C C . PHE B 1 37 ? -9.008 -8.195 -4.363 1 92.19 37 PHE B C 1
ATOM 1552 O O . PHE B 1 37 ? -9.953 -7.707 -4.996 1 92.19 37 PHE B O 1
ATOM 1559 N N . PRO B 1 38 ? -8.188 -9.125 -4.832 1 92.62 38 PRO B N 1
ATOM 1560 C CA . PRO B 1 38 ? -8.359 -9.594 -6.207 1 92.62 38 PRO B CA 1
ATOM 1561 C C . PRO B 1 38 ? -9.5 -10.602 -6.352 1 92.62 38 PRO B C 1
ATOM 1563 O O . PRO B 1 38 ? -9.969 -11.148 -5.352 1 92.62 38 PRO B O 1
ATOM 1566 N N . THR B 1 39 ? -9.922 -10.758 -7.621 1 91.69 39 THR B N 1
ATOM 1567 C CA . THR B 1 39 ? -10.859 -11.844 -7.902 1 91.69 39 THR B CA 1
ATOM 1568 C C . THR B 1 39 ? -10.125 -13.18 -7.977 1 91.69 39 THR B C 1
ATOM 1570 O O . THR B 1 39 ? -10.656 -14.211 -7.555 1 91.69 39 THR B O 1
ATOM 1573 N N . LYS B 1 40 ? -8.922 -13.078 -8.492 1 92.88 40 LYS B N 1
ATOM 1574 C CA . LYS B 1 40 ? -8.094 -14.266 -8.648 1 92.88 40 LYS B CA 1
ATOM 1575 C C . LYS B 1 40 ? -6.648 -13.977 -8.25 1 92.88 40 LYS B C 1
ATOM 1577 O O . LYS B 1 40 ? -6.098 -12.93 -8.594 1 92.88 40 LYS B O 1
ATOM 1582 N N . LEU B 1 41 ? -6.086 -14.883 -7.48 1 93.31 41 LEU B N 1
ATOM 1583 C CA . LEU B 1 41 ? -4.676 -14.852 -7.117 1 93.31 41 LEU B CA 1
ATOM 1584 C C . LEU B 1 41 ? -3.973 -16.141 -7.539 1 93.31 41 LEU B C 1
ATOM 1586 O O . LEU B 1 41 ? -4.473 -17.234 -7.285 1 93.31 41 LEU B O 1
ATOM 1590 N N . GLN B 1 42 ? -2.895 -15.93 -8.273 1 92.06 42 GLN B N 1
ATOM 1591 C CA . GLN B 1 42 ? -2.088 -17.078 -8.68 1 92.06 42 GLN B CA 1
ATOM 1592 C C . GLN B 1 42 ? -0.717 -17.047 -8.008 1 92.06 42 GLN B C 1
ATOM 1594 O O . GLN B 1 42 ? -0.068 -16 -7.949 1 92.06 42 GLN B O 1
ATOM 1599 N N . SER B 1 43 ? -0.358 -18.188 -7.379 1 90.19 43 SER B N 1
ATOM 1600 C CA . SER B 1 43 ? 0.963 -18.281 -6.77 1 90.19 43 SER B CA 1
ATOM 1601 C C . SER B 1 43 ? 1.616 -19.625 -7.078 1 90.19 43 SER B C 1
ATOM 1603 O O . SER B 1 43 ? 0.965 -20.531 -7.602 1 90.19 43 SER B O 1
ATOM 1605 N N . ASP B 1 44 ? 2.955 -19.703 -6.875 1 83.56 44 ASP B N 1
ATOM 1606 C CA . ASP B 1 44 ? 3.627 -20.984 -7.027 1 83.56 44 ASP B CA 1
ATOM 1607 C C . ASP B 1 44 ? 3.17 -21.969 -5.957 1 83.56 44 ASP B C 1
ATOM 1609 O O . ASP B 1 44 ? 2.379 -21.625 -5.078 1 83.56 44 ASP B O 1
ATOM 1613 N N . ASN B 1 45 ? 3.572 -23.188 -6.059 1 81.44 45 ASN B N 1
ATOM 1614 C CA . ASN B 1 45 ? 3.084 -24.266 -5.207 1 81.44 45 ASN B CA 1
ATOM 1615 C C . ASN B 1 45 ? 3.924 -24.406 -3.941 1 81.44 45 ASN B C 1
ATOM 1617 O O . ASN B 1 45 ? 3.959 -25.469 -3.326 1 81.44 45 ASN B O 1
ATOM 1621 N N . GLY B 1 46 ? 4.531 -23.359 -3.541 1 84.12 46 GLY B N 1
ATOM 1622 C CA . GLY B 1 46 ? 5.312 -23.422 -2.316 1 84.12 46 GLY B CA 1
ATOM 1623 C C . GLY B 1 46 ? 4.461 -23.453 -1.064 1 84.12 46 GLY B C 1
ATOM 1624 O O . GLY B 1 46 ? 3.381 -22.859 -1.025 1 84.12 46 GLY B O 1
ATOM 1625 N N . THR B 1 47 ? 4.914 -24.062 -0.06 1 86.69 47 THR B N 1
ATOM 1626 C CA . THR B 1 47 ? 4.172 -24.234 1.186 1 86.69 47 THR B CA 1
ATOM 1627 C C . THR B 1 47 ? 3.896 -22.891 1.838 1 86.69 47 THR B C 1
ATOM 1629 O O . THR B 1 47 ? 3.002 -22.766 2.678 1 86.69 47 THR B O 1
ATOM 1632 N N . GLU B 1 48 ? 4.637 -21.953 1.468 1 89.5 48 GLU B N 1
ATOM 1633 C CA . GLU B 1 48 ? 4.418 -20.609 1.997 1 89.5 48 GLU B CA 1
ATOM 1634 C C . GLU B 1 48 ? 3.105 -20.031 1.49 1 89.5 48 GLU B C 1
ATOM 1636 O O . GLU B 1 48 ? 2.52 -19.156 2.133 1 89.5 48 GLU B O 1
ATOM 1641 N N . PHE B 1 49 ? 2.629 -20.516 0.392 1 90.31 49 PHE B N 1
ATOM 1642 C CA . PHE B 1 49 ? 1.375 -20.047 -0.183 1 90.31 49 PHE B CA 1
ATOM 1643 C C . PHE B 1 49 ? 0.272 -21.078 -0.002 1 90.31 49 PHE B C 1
ATOM 1645 O O . PHE B 1 49 ? -0.864 -20.734 0.328 1 90.31 49 PHE B O 1
ATOM 1652 N N . LYS B 1 50 ? 0.696 -22.25 -0.247 1 90.12 50 LYS B N 1
ATOM 1653 C CA . LYS B 1 50 ? -0.272 -23.328 -0.143 1 90.12 50 LYS B CA 1
ATOM 1654 C C . LYS B 1 50 ? -0.365 -23.859 1.29 1 90.12 50 LYS B C 1
ATOM 1656 O O . LYS B 1 50 ? 0.369 -24.766 1.675 1 90.12 50 LYS B O 1
ATOM 1661 N N . ASN B 1 51 ? -1.208 -23.359 2.031 1 92.62 51 ASN B N 1
ATOM 1662 C CA . ASN B 1 51 ? -1.425 -23.703 3.436 1 92.62 51 ASN B CA 1
ATOM 1663 C C . ASN B 1 51 ? -2.826 -23.312 3.895 1 92.62 51 ASN B C 1
ATOM 1665 O O . ASN B 1 51 ? -3.57 -22.656 3.152 1 92.62 51 ASN B O 1
ATOM 1669 N N . SER B 1 52 ? -3.156 -23.719 5.039 1 93.62 52 SER B N 1
ATOM 1670 C CA . SER B 1 52 ? -4.516 -23.531 5.535 1 93.62 52 SER B CA 1
ATOM 1671 C C . SER B 1 52 ? -4.812 -22.047 5.754 1 93.62 52 SER B C 1
ATOM 1673 O O . SER B 1 52 ? -5.934 -21.594 5.523 1 93.62 52 SER B O 1
ATOM 1675 N N . LEU B 1 53 ? -3.871 -21.281 6.184 1 92.19 53 LEU B N 1
ATOM 1676 C CA . LEU B 1 53 ? -4.051 -19.859 6.434 1 92.19 53 LEU B CA 1
ATOM 1677 C C . LEU B 1 53 ? -4.406 -19.125 5.145 1 92.19 53 LEU B C 1
ATOM 1679 O O . LEU B 1 53 ? -5.312 -18.281 5.133 1 92.19 53 LEU B O 1
ATOM 1683 N N . SER B 1 54 ? -3.691 -19.469 4.152 1 93 54 SER B N 1
ATOM 1684 C CA . SER B 1 54 ? -3.943 -18.859 2.852 1 93 54 SER B CA 1
ATOM 1685 C C . SER B 1 54 ? -5.332 -19.219 2.33 1 93 54 SER B C 1
ATOM 1687 O O . SER B 1 54 ? -6.039 -18.375 1.791 1 93 54 SER B O 1
ATOM 1689 N N . LYS B 1 55 ? -5.637 -20.422 2.498 1 93.31 55 LYS B N 1
ATOM 1690 C CA . LYS B 1 55 ? -6.957 -20.891 2.076 1 93.31 55 LYS B CA 1
ATOM 1691 C C . LYS B 1 55 ? -8.062 -20.172 2.848 1 93.31 55 LYS B C 1
ATOM 1693 O O . LYS B 1 55 ? -9.07 -19.766 2.266 1 93.31 55 LYS B O 1
ATOM 1698 N N . ASP B 1 56 ? -7.859 -20.062 4.074 1 92.38 56 ASP B N 1
ATOM 1699 C CA . ASP B 1 56 ? -8.828 -19.391 4.93 1 92.38 56 ASP B CA 1
ATOM 1700 C C . ASP B 1 56 ? -9.008 -17.922 4.508 1 92.38 56 ASP B C 1
ATOM 1702 O O . ASP B 1 56 ? -10.133 -17.422 4.473 1 92.38 56 ASP B O 1
ATOM 1706 N N . LEU B 1 57 ? -7.93 -17.281 4.227 1 90.31 57 LEU B N 1
ATOM 1707 C CA . LEU B 1 57 ? -8.008 -15.891 3.783 1 90.31 57 LEU B CA 1
ATOM 1708 C C . LEU B 1 57 ? -8.766 -15.781 2.465 1 90.31 57 LEU B C 1
ATOM 1710 O O . LEU B 1 57 ? -9.641 -14.922 2.314 1 90.31 57 LEU B O 1
ATOM 1714 N N . ALA B 1 58 ? -8.398 -16.641 1.58 1 93 58 ALA B N 1
ATOM 1715 C CA . ALA B 1 58 ? -9.055 -16.625 0.278 1 93 58 ALA B CA 1
ATOM 1716 C C . ALA B 1 58 ? -10.562 -16.828 0.425 1 93 58 ALA B C 1
ATOM 1718 O O . ALA B 1 58 ? -11.352 -16.141 -0.213 1 93 58 ALA B O 1
ATOM 1719 N N . ASN B 1 59 ? -10.938 -17.719 1.271 1 90.81 59 ASN B N 1
ATOM 1720 C CA . ASN B 1 59 ? -12.352 -18 1.519 1 90.81 59 ASN B CA 1
ATOM 1721 C C . ASN B 1 59 ? -13.047 -16.828 2.197 1 90.81 59 ASN B C 1
ATOM 1723 O O . ASN B 1 59 ? -14.148 -16.438 1.806 1 90.81 59 ASN B O 1
ATOM 1727 N N . ALA B 1 60 ? -12.422 -16.266 3.154 1 85.75 60 ALA B N 1
ATOM 1728 C CA . ALA B 1 60 ? -13 -15.164 3.922 1 85.75 60 ALA B CA 1
ATOM 1729 C C . ALA B 1 60 ? -13.195 -13.93 3.043 1 85.75 60 ALA B C 1
ATOM 1731 O O . ALA B 1 60 ? -14.195 -13.211 3.188 1 85.75 60 ALA B O 1
ATOM 1732 N N . MET B 1 61 ? -12.25 -13.734 2.15 1 88.12 61 MET B N 1
ATOM 1733 C CA . MET B 1 61 ? -12.297 -12.523 1.342 1 88.12 61 MET B CA 1
ATOM 1734 C C . MET B 1 61 ? -12.961 -12.789 -0.004 1 88.12 61 MET B C 1
ATOM 1736 O O . MET B 1 61 ? -13.258 -11.852 -0.75 1 88.12 61 MET B O 1
ATOM 1740 N N . GLY B 1 62 ? -13.109 -14.008 -0.347 1 88.5 62 GLY B N 1
ATOM 1741 C CA . GLY B 1 62 ? -13.922 -14.391 -1.493 1 88.5 62 GLY B CA 1
ATOM 1742 C C . GLY B 1 62 ? -13.156 -14.359 -2.803 1 88.5 62 GLY B C 1
ATOM 1743 O O . GLY B 1 62 ? -13.711 -14 -3.844 1 88.5 62 GLY B O 1
ATOM 1744 N N . TYR B 1 63 ? -11.875 -14.555 -2.76 1 91.56 63 TYR B N 1
ATOM 1745 C CA . TYR B 1 63 ? -11.141 -14.617 -4.02 1 91.56 63 TYR B CA 1
ATOM 1746 C C . TYR B 1 63 ? -10.68 -16.031 -4.312 1 91.56 63 TYR B C 1
ATOM 1748 O O . TYR B 1 63 ? -10.57 -16.859 -3.404 1 91.56 63 TYR B O 1
ATOM 1756 N N . ASP B 1 64 ? -10.453 -16.328 -5.605 1 92.69 64 ASP B N 1
ATOM 1757 C CA . ASP B 1 64 ? -9.984 -17.609 -6.094 1 92.69 64 ASP B CA 1
ATOM 1758 C C . ASP B 1 64 ? -8.453 -17.688 -6.094 1 92.69 64 ASP B C 1
ATOM 1760 O O . ASP B 1 64 ? -7.801 -17 -6.879 1 92.69 64 ASP B O 1
ATOM 1764 N N . HIS B 1 65 ? -7.93 -18.469 -5.18 1 92.5 65 HIS B N 1
ATOM 1765 C CA . HIS B 1 65 ? -6.484 -18.656 -5.121 1 92.5 65 HIS B CA 1
ATOM 1766 C C . HIS B 1 65 ? -6.062 -19.906 -5.879 1 92.5 65 HIS B C 1
ATOM 1768 O O . HIS B 1 65 ? -6.41 -21.016 -5.48 1 92.5 65 HIS B O 1
ATOM 1774 N N . ARG B 1 66 ? -5.254 -19.672 -6.922 1 89.81 66 ARG B N 1
ATOM 1775 C CA . ARG B 1 66 ? -4.824 -20.766 -7.773 1 89.81 66 ARG B CA 1
ATOM 1776 C C . ARG B 1 66 ? -3.314 -20.984 -7.684 1 89.81 66 ARG B C 1
ATOM 1778 O O . ARG B 1 66 ? -2.559 -20.016 -7.559 1 89.81 66 ARG B O 1
ATOM 1785 N N . PHE B 1 67 ? -2.99 -22.234 -7.789 1 85.88 67 PHE B N 1
ATOM 1786 C CA . PHE B 1 67 ? -1.577 -22.578 -7.711 1 85.88 67 PHE B CA 1
ATOM 1787 C C . PHE B 1 67 ? -1.072 -23.109 -9.047 1 85.88 67 PHE B C 1
ATOM 1789 O O . PHE B 1 67 ? -1.783 -23.828 -9.742 1 85.88 67 PHE B O 1
ATOM 1796 N N . ILE B 1 68 ? -0.018 -22.5 -9.484 1 76.81 68 ILE B N 1
ATOM 1797 C CA . ILE B 1 68 ? 0.524 -22.844 -10.789 1 76.81 68 ILE B CA 1
ATOM 1798 C C . ILE B 1 68 ? 1.263 -24.172 -10.711 1 76.81 68 ILE B C 1
ATOM 1800 O O . ILE B 1 68 ? 2.08 -24.391 -9.812 1 76.81 68 ILE B O 1
ATOM 1804 N N . THR B 1 69 ? 0.689 -25.062 -11.438 1 65.25 69 THR B N 1
ATOM 1805 C CA . THR B 1 69 ? 1.36 -26.359 -11.594 1 65.25 69 THR B CA 1
ATOM 1806 C C . THR B 1 69 ? 2.277 -26.344 -12.812 1 65.25 69 THR B C 1
ATOM 1808 O O . THR B 1 69 ? 2.033 -25.594 -13.766 1 65.25 69 THR B O 1
ATOM 1811 N N . PRO B 1 70 ? 3.557 -26.891 -12.641 1 61 70 PRO B N 1
ATOM 1812 C CA . PRO B 1 70 ? 4.512 -26.969 -13.75 1 61 70 PRO B CA 1
ATOM 1813 C C . PRO B 1 70 ? 3.828 -27.141 -15.102 1 61 70 PRO B C 1
ATOM 1815 O O . PRO B 1 70 ? 4.371 -26.719 -16.125 1 61 70 PRO B O 1
ATOM 1818 N N . LEU B 1 71 ? 2.719 -27.641 -15.07 1 54.91 71 LEU B N 1
ATOM 1819 C CA . LEU B 1 71 ? 2.148 -28 -16.359 1 54.91 71 LEU B CA 1
ATOM 1820 C C . LEU B 1 71 ? 1.512 -26.797 -17.031 1 54.91 71 LEU B C 1
ATOM 1822 O O . LEU B 1 71 ? 1.206 -26.828 -18.234 1 54.91 71 LEU B O 1
ATOM 1826 N N . HIS B 1 72 ? 1.211 -25.75 -16.344 1 56.59 72 HIS B N 1
ATOM 1827 C CA . HIS B 1 72 ? 0.577 -24.609 -16.969 1 56.59 72 HIS B CA 1
ATOM 1828 C C . HIS B 1 72 ? 1.479 -23.375 -16.906 1 56.59 72 HIS B C 1
ATOM 1830 O O . HIS B 1 72 ? 1.312 -22.516 -16.031 1 56.59 72 HIS B O 1
ATOM 1836 N N . PRO B 1 73 ? 2.391 -23.156 -17.828 1 57.59 73 PRO B N 1
ATOM 1837 C CA . PRO B 1 73 ? 3.568 -22.297 -17.891 1 57.59 73 PRO B CA 1
ATOM 1838 C C . PRO B 1 73 ? 3.205 -20.812 -18.031 1 57.59 73 PRO B C 1
ATOM 1840 O O . PRO B 1 73 ? 3.992 -19.938 -17.641 1 57.59 73 PRO B O 1
ATOM 1843 N N . SER B 1 74 ? 2.006 -20.516 -18.469 1 57 74 SER B N 1
ATOM 1844 C CA . SER B 1 74 ? 1.869 -19.141 -18.938 1 57 74 SER B CA 1
ATOM 1845 C C . SER B 1 74 ? 1.913 -18.156 -17.781 1 57 74 SER B C 1
ATOM 1847 O O . SER B 1 74 ? 2.609 -17.141 -17.844 1 57 74 SER B O 1
ATOM 1849 N N . ALA B 1 75 ? 1.054 -18.281 -16.75 1 58.22 75 ALA B N 1
ATOM 1850 C CA . ALA B 1 75 ? 1.038 -17.297 -15.664 1 58.22 75 ALA B CA 1
ATOM 1851 C C . ALA B 1 75 ? 2.342 -17.344 -14.875 1 58.22 75 ALA B C 1
ATOM 1853 O O . ALA B 1 75 ? 2.807 -16.312 -14.383 1 58.22 75 ALA B O 1
ATOM 1854 N N . ASN B 1 76 ? 3.029 -18.391 -14.977 1 65.56 76 ASN B N 1
ATOM 1855 C CA . ASN B 1 76 ? 4.309 -18.562 -14.305 1 65.56 76 ASN B CA 1
ATOM 1856 C C . ASN B 1 76 ? 5.43 -17.812 -15.016 1 65.56 76 ASN B C 1
ATOM 1858 O O . ASN B 1 76 ? 6.336 -17.281 -14.375 1 65.56 76 ASN B O 1
ATOM 1862 N N . GLY B 1 77 ? 5.094 -17.688 -16.281 1 79.5 77 GLY B N 1
ATOM 1863 C CA . GLY B 1 77 ? 6.129 -17.016 -17.047 1 79.5 77 GLY B CA 1
ATOM 1864 C C . GLY B 1 77 ? 6.266 -15.547 -16.703 1 79.5 77 GLY B C 1
ATOM 1865 O O . GLY B 1 77 ? 7.379 -15.031 -16.578 1 79.5 77 GLY B O 1
ATOM 1866 N N . LEU B 1 78 ? 5.121 -14.922 -16.422 1 85.31 78 LEU B N 1
ATOM 1867 C CA . LEU B 1 78 ? 5.148 -13.5 -16.094 1 85.31 78 LEU B CA 1
ATOM 1868 C C . LEU B 1 78 ? 5.832 -13.258 -14.758 1 85.31 78 LEU B C 1
ATOM 1870 O O . LEU B 1 78 ? 6.707 -12.398 -14.648 1 85.31 78 LEU B O 1
ATOM 1874 N N . SER B 1 79 ? 5.461 -14.023 -13.711 1 88.19 79 SER B N 1
ATOM 1875 C CA . SER B 1 79 ? 6.055 -13.875 -12.383 1 88.19 79 SER B CA 1
ATOM 1876 C C . SER B 1 79 ? 7.559 -14.125 -12.422 1 88.19 79 SER B C 1
ATOM 1878 O O . SER B 1 79 ? 8.328 -13.398 -11.789 1 88.19 79 SER B O 1
ATOM 1880 N N . GLU B 1 80 ? 7.922 -15.203 -13.156 1 87.56 80 GLU B N 1
ATOM 1881 C CA . GLU B 1 80 ? 9.336 -15.547 -13.273 1 87.56 80 GLU B CA 1
ATOM 1882 C C . GLU B 1 80 ? 10.125 -14.422 -13.93 1 87.56 80 GLU B C 1
ATOM 1884 O O . GLU B 1 80 ? 11.227 -14.086 -13.492 1 87.56 80 GLU B O 1
ATOM 1889 N N . ARG B 1 81 ? 9.641 -13.867 -14.977 1 90.25 81 ARG B N 1
ATOM 1890 C CA . ARG B 1 81 ? 10.305 -12.758 -15.664 1 90.25 81 ARG B CA 1
ATOM 1891 C C . ARG B 1 81 ? 10.438 -11.547 -14.75 1 90.25 81 ARG B C 1
ATOM 1893 O O . ARG B 1 81 ? 11.477 -10.883 -14.734 1 90.25 81 ARG B O 1
ATOM 1900 N N . PHE B 1 82 ? 9.383 -11.273 -13.969 1 93.94 82 PHE B N 1
ATOM 1901 C CA . PHE B 1 82 ? 9.422 -10.141 -13.047 1 93.94 82 PHE B CA 1
ATOM 1902 C C . PHE B 1 82 ? 10.461 -10.367 -11.961 1 93.94 82 PHE B C 1
ATOM 1904 O O . PHE B 1 82 ? 11.203 -9.453 -11.602 1 93.94 82 PHE B O 1
ATOM 1911 N N . VAL B 1 83 ? 10.516 -11.547 -11.445 1 92.88 83 VAL B N 1
ATOM 1912 C CA . VAL B 1 83 ? 11.484 -11.859 -10.398 1 92.88 83 VAL B CA 1
ATOM 1913 C C . VAL B 1 83 ? 12.906 -11.68 -10.938 1 92.88 83 VAL B C 1
ATOM 1915 O O . VAL B 1 83 ? 13.766 -11.102 -10.266 1 92.88 83 VAL B O 1
ATOM 1918 N N . GLN B 1 84 ? 13.133 -12.117 -12.102 1 94.56 84 GLN B N 1
ATOM 1919 C CA . GLN B 1 84 ? 14.438 -11.961 -12.727 1 94.56 84 GLN B CA 1
ATOM 1920 C C . GLN B 1 84 ? 14.781 -10.492 -12.93 1 94.56 84 GLN B C 1
ATOM 1922 O O . GLN B 1 84 ? 15.922 -10.078 -12.695 1 94.56 84 GLN B O 1
ATOM 1927 N N . THR B 1 85 ? 13.812 -9.734 -13.422 1 94.94 85 THR B N 1
ATOM 1928 C CA . THR B 1 85 ? 14.016 -8.297 -13.617 1 94.94 85 THR B CA 1
ATOM 1929 C C . THR B 1 85 ? 14.375 -7.617 -12.297 1 94.94 85 THR B C 1
ATOM 1931 O O . THR B 1 85 ? 15.305 -6.812 -12.25 1 94.94 85 THR B O 1
ATOM 1934 N N . VAL B 1 86 ? 13.672 -7.977 -11.227 1 95.5 86 VAL B N 1
ATOM 1935 C CA . VAL B 1 86 ? 13.922 -7.391 -9.914 1 95.5 86 VAL B CA 1
ATOM 1936 C C . VAL B 1 86 ? 15.328 -7.758 -9.445 1 95.5 86 VAL B C 1
ATOM 1938 O O . VAL B 1 86 ? 16.062 -6.906 -8.93 1 95.5 86 VAL B O 1
ATOM 1941 N N . LYS B 1 87 ? 15.672 -8.961 -9.648 1 93.94 87 LYS B N 1
ATOM 1942 C CA . LYS B 1 87 ? 17 -9.406 -9.258 1 93.94 87 LYS B CA 1
ATOM 1943 C C . LYS B 1 87 ? 18.078 -8.625 -10 1 93.94 87 LYS B C 1
ATOM 1945 O O . LYS B 1 87 ? 19.078 -8.219 -9.398 1 93.94 87 LYS B O 1
ATOM 1950 N N . LYS B 1 88 ? 17.906 -8.461 -11.25 1 94.12 88 LYS B N 1
ATOM 1951 C CA . LYS B 1 88 ? 18.859 -7.727 -12.07 1 94.12 88 LYS B CA 1
ATOM 1952 C C . LYS B 1 88 ? 18.984 -6.277 -11.602 1 94.12 88 LYS B C 1
ATOM 1954 O O . LYS B 1 88 ? 20.094 -5.754 -11.469 1 94.12 88 LYS B O 1
ATOM 1959 N N . LEU B 1 89 ? 17.859 -5.676 -11.367 1 92.69 89 LEU B N 1
ATOM 1960 C CA . LEU B 1 89 ? 17.859 -4.281 -10.93 1 92.69 89 LEU B CA 1
ATOM 1961 C C . LEU B 1 89 ? 18.484 -4.148 -9.547 1 92.69 89 LEU B C 1
ATOM 1963 O O . LEU B 1 89 ? 19.188 -3.17 -9.266 1 92.69 89 LEU B O 1
ATOM 1967 N N . LEU B 1 90 ? 18.219 -5.121 -8.656 1 92.19 90 LEU B N 1
ATOM 1968 C CA . LEU B 1 90 ? 18.828 -5.125 -7.336 1 92.19 90 LEU B CA 1
ATOM 1969 C C . LEU B 1 90 ? 20.344 -5.246 -7.438 1 92.19 90 LEU B C 1
ATOM 1971 O O . LEU B 1 90 ? 21.078 -4.551 -6.727 1 92.19 90 LEU B O 1
ATOM 1975 N N . ALA B 1 91 ? 20.781 -6.121 -8.32 1 90.5 91 ALA B N 1
ATOM 1976 C CA . ALA B 1 91 ? 22.219 -6.32 -8.508 1 90.5 91 ALA B CA 1
ATOM 1977 C C . ALA B 1 91 ? 22.891 -5.035 -8.977 1 90.5 91 ALA B C 1
ATOM 1979 O O . ALA B 1 91 ? 24 -4.703 -8.531 1 90.5 91 ALA B O 1
ATOM 1980 N N . LYS B 1 92 ? 22.25 -4.328 -9.789 1 89 92 LYS B N 1
ATOM 1981 C CA . LYS B 1 92 ? 22.781 -3.08 -10.328 1 89 92 LYS B CA 1
ATOM 1982 C C . LYS B 1 92 ? 22.812 -1.992 -9.258 1 89 92 LYS B C 1
ATOM 1984 O O . LYS B 1 92 ? 23.734 -1.17 -9.227 1 89 92 LYS B O 1
ATOM 1989 N N . SER B 1 93 ? 21.797 -1.996 -8.453 1 86.62 93 SER B N 1
ATOM 1990 C CA . SER B 1 93 ? 21.641 -0.939 -7.457 1 86.62 93 SER B CA 1
ATOM 1991 C C . SER B 1 93 ? 22.562 -1.165 -6.262 1 86.62 93 SER B C 1
ATOM 1993 O O . SER B 1 93 ? 22.984 -0.21 -5.605 1 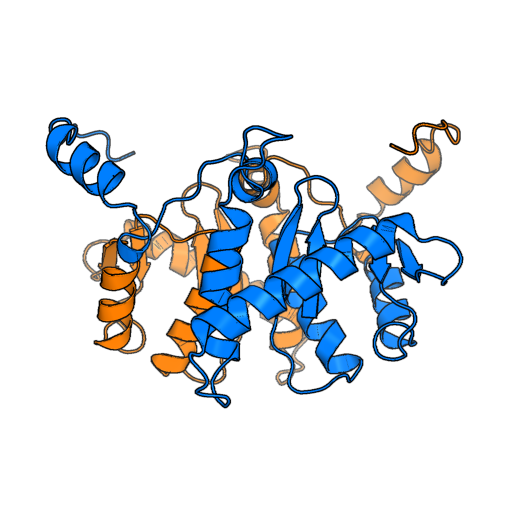86.62 93 SER B O 1
ATOM 1995 N N . THR B 1 94 ? 22.828 -2.316 -5.766 1 83.19 94 THR B N 1
ATOM 1996 C CA . THR B 1 94 ? 23.594 -2.623 -4.562 1 83.19 94 THR B CA 1
ATOM 1997 C C . THR B 1 94 ? 25.078 -2.635 -4.859 1 83.19 94 THR B C 1
ATOM 1999 O O . THR B 1 94 ? 25.906 -2.57 -3.943 1 83.19 94 THR B O 1
ATOM 2002 N N . ASN B 1 95 ? 25.531 -2.141 -5.957 1 72.94 95 ASN B N 1
ATOM 2003 C CA . ASN B 1 95 ? 26.953 -2.172 -6.301 1 72.94 95 ASN B CA 1
ATOM 2004 C C . ASN B 1 95 ? 27.703 -3.209 -5.477 1 72.94 95 ASN B C 1
ATOM 2006 O O . ASN B 1 95 ? 28.797 -2.934 -4.969 1 72.94 95 ASN B O 1
ATOM 2010 N N . GLY B 1 96 ? 27.203 -4.246 -5.188 1 62.5 96 GLY B N 1
ATOM 2011 C CA . GLY B 1 96 ? 27.906 -5.289 -4.461 1 62.5 96 GLY B CA 1
ATOM 2012 C C . GLY B 1 96 ? 27.719 -5.195 -2.957 1 62.5 96 GLY B C 1
ATOM 2013 O O . GLY B 1 96 ? 28.188 -6.055 -2.213 1 62.5 96 GLY B O 1
ATOM 2014 N N . VAL B 1 97 ? 27.234 -4.043 -2.34 1 60.38 97 VAL B N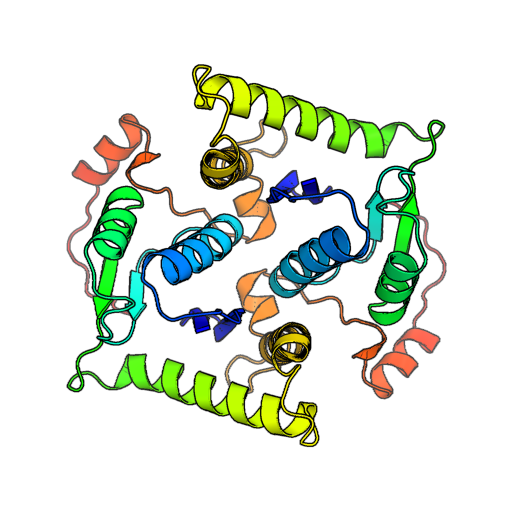 1
ATOM 2015 C CA . VAL B 1 97 ? 27.109 -3.941 -0.89 1 60.38 97 VAL B CA 1
ATOM 2016 C C . VAL B 1 97 ? 25.828 -4.625 -0.432 1 60.38 97 VAL B C 1
ATOM 2018 O O . VAL B 1 97 ? 24.75 -4.363 -0.974 1 60.38 97 VAL B O 1
ATOM 2021 N N . GLY B 1 98 ? 25.922 -5.902 -0.013 1 63.03 98 GLY B N 1
ATOM 2022 C CA . GLY B 1 98 ? 24.984 -7.02 0.032 1 63.03 98 GLY B CA 1
ATOM 2023 C C . GLY B 1 98 ? 23.922 -6.867 1.105 1 63.03 98 GLY B C 1
ATOM 2024 O O . GLY B 1 98 ? 22.797 -7.34 0.943 1 63.03 98 GLY B O 1
ATOM 2025 N N . ASN B 1 99 ? 24.062 -5.992 2.242 1 74.88 99 ASN B N 1
ATOM 2026 C CA . ASN B 1 99 ? 23.172 -6.25 3.379 1 74.88 99 ASN B CA 1
ATOM 2027 C C . ASN B 1 99 ? 21.969 -5.312 3.377 1 74.88 99 ASN B C 1
ATOM 2029 O O . ASN B 1 99 ? 21 -5.539 4.113 1 74.88 99 ASN B O 1
ATOM 2033 N N . ASP B 1 100 ? 21.906 -4.309 2.465 1 84.25 100 ASP B N 1
ATOM 2034 C CA . ASP B 1 100 ? 20.781 -3.377 2.535 1 84.25 100 ASP B CA 1
ATOM 2035 C C . ASP B 1 100 ? 20.016 -3.336 1.214 1 84.25 100 ASP B C 1
ATOM 2037 O O . ASP B 1 100 ? 19.578 -2.271 0.779 1 84.25 100 ASP B O 1
ATOM 2041 N N . TRP B 1 101 ? 19.906 -4.578 0.653 1 88.69 101 TRP B N 1
ATOM 2042 C CA . TRP B 1 101 ? 19.281 -4.66 -0.66 1 88.69 101 TRP B CA 1
ATOM 2043 C C . TRP B 1 101 ? 17.812 -4.223 -0.591 1 88.69 101 TRP B C 1
ATOM 2045 O O . TRP B 1 101 ? 17.266 -3.723 -1.573 1 88.69 101 TRP B O 1
ATOM 2055 N N . ASP B 1 102 ? 17.172 -4.453 0.533 1 90.38 102 ASP B N 1
ATOM 2056 C CA . ASP B 1 102 ? 15.75 -4.184 0.683 1 90.38 102 ASP B CA 1
ATOM 2057 C C . ASP B 1 102 ? 15.461 -2.684 0.638 1 90.38 102 ASP B C 1
ATOM 2059 O O . ASP B 1 102 ? 14.352 -2.268 0.308 1 90.38 102 ASP B O 1
ATOM 2063 N N . GLU B 1 103 ? 16.438 -1.887 0.878 1 87.19 103 GLU B N 1
ATOM 2064 C CA . GLU B 1 103 ? 16.281 -0.436 0.859 1 87.19 103 GLU B CA 1
ATOM 2065 C C . GLU B 1 103 ? 16.094 0.081 -0.564 1 87.19 103 GLU B C 1
ATOM 2067 O O . GLU B 1 103 ? 15.617 1.199 -0.767 1 87.19 103 GLU B O 1
ATOM 2072 N N . PHE B 1 104 ? 16.422 -0.711 -1.539 1 89.5 104 PHE B N 1
ATOM 2073 C CA . PHE B 1 104 ? 16.344 -0.295 -2.934 1 89.5 104 PHE B CA 1
ATOM 2074 C C . PHE B 1 104 ? 15.016 -0.712 -3.551 1 89.5 104 PHE B C 1
ATOM 2076 O O . PHE B 1 104 ? 14.648 -0.236 -4.625 1 89.5 104 PHE B O 1
ATOM 2083 N N . LEU B 1 105 ? 14.242 -1.506 -2.865 1 93.25 105 LEU B N 1
ATOM 2084 C CA . LEU B 1 105 ? 13.039 -2.078 -3.455 1 93.25 105 LEU B CA 1
ATOM 2085 C C . LEU B 1 105 ? 12.023 -0.989 -3.777 1 93.25 105 LEU B C 1
ATOM 2087 O O . LEU B 1 105 ? 11.398 -1.013 -4.84 1 93.25 105 LEU B O 1
ATOM 2091 N N . PRO B 1 106 ? 11.914 -0.031 -2.857 1 90.06 106 PRO B N 1
ATOM 2092 C CA . PRO B 1 106 ? 10.953 1.023 -3.184 1 90.06 106 PRO B CA 1
ATOM 2093 C C . PRO B 1 106 ? 11.289 1.75 -4.484 1 90.06 106 PRO B C 1
ATOM 2095 O O . PRO B 1 106 ? 10.406 1.982 -5.312 1 90.06 106 PRO B O 1
ATOM 2098 N N . SER B 1 107 ? 12.531 2.072 -4.66 1 88.38 107 SER B N 1
ATOM 2099 C CA . SER B 1 107 ? 12.945 2.773 -5.871 1 88.38 107 SER B CA 1
ATOM 2100 C C . SER B 1 107 ? 12.781 1.891 -7.102 1 88.38 107 SER B C 1
ATOM 2102 O O . SER B 1 107 ? 12.383 2.367 -8.164 1 88.38 107 SER B O 1
ATOM 2104 N N . ILE B 1 108 ? 13.102 0.668 -6.969 1 93.06 108 ILE B N 1
ATOM 2105 C CA . ILE B 1 108 ? 12.969 -0.283 -8.07 1 93.06 108 ILE B CA 1
ATOM 2106 C C . ILE B 1 108 ? 11.492 -0.426 -8.445 1 93.06 108 ILE B C 1
ATOM 2108 O O . ILE B 1 108 ? 11.141 -0.414 -9.625 1 93.06 108 ILE B O 1
ATOM 2112 N N . GLN B 1 109 ? 10.664 -0.559 -7.438 1 95.81 109 GLN B N 1
ATOM 2113 C CA . GLN B 1 109 ? 9.227 -0.662 -7.668 1 95.81 109 GLN B CA 1
ATOM 2114 C C . GLN B 1 109 ? 8.703 0.55 -8.438 1 95.81 109 GLN B C 1
ATOM 2116 O O . GLN B 1 109 ? 7.957 0.404 -9.406 1 95.81 109 GLN B O 1
ATOM 2121 N N . LEU B 1 110 ? 9.078 1.724 -7.996 1 92.19 110 LEU B N 1
ATOM 2122 C CA . LEU B 1 110 ? 8.641 2.955 -8.648 1 92.19 110 LEU B CA 1
ATOM 2123 C C . LEU B 1 110 ? 9.109 3 -10.094 1 92.19 110 LEU B C 1
ATOM 2125 O O . LEU B 1 110 ? 8.336 3.359 -10.992 1 92.19 110 LEU B O 1
ATOM 2129 N N . ALA B 1 111 ? 10.336 2.652 -10.281 1 91.12 111 ALA B N 1
ATOM 2130 C CA . ALA B 1 111 ? 10.906 2.67 -11.633 1 91.12 111 ALA B CA 1
ATOM 2131 C C . ALA B 1 111 ? 10.172 1.691 -12.547 1 91.12 111 ALA B C 1
ATOM 2133 O O . ALA B 1 111 ? 9.828 2.031 -13.68 1 91.12 111 ALA B O 1
ATOM 2134 N N . MET B 1 112 ? 9.953 0.499 -12.07 1 94.44 112 MET B N 1
ATOM 2135 C CA . MET B 1 112 ? 9.281 -0.526 -12.859 1 94.44 112 MET B CA 1
ATOM 2136 C C . MET B 1 112 ? 7.852 -0.107 -13.195 1 94.44 112 MET B C 1
ATOM 2138 O O . MET B 1 112 ? 7.383 -0.318 -14.312 1 94.44 112 MET B O 1
ATOM 2142 N N . ASN B 1 113 ? 7.156 0.523 -12.219 1 94.94 113 ASN B N 1
ATOM 2143 C CA . ASN B 1 113 ? 5.758 0.899 -12.406 1 94.94 113 ASN B CA 1
ATOM 2144 C C . ASN B 1 113 ? 5.625 2.166 -13.242 1 94.94 113 ASN B C 1
ATOM 2146 O O . ASN B 1 113 ? 4.523 2.514 -13.68 1 94.94 113 ASN B O 1
ATOM 2150 N N . ASN B 1 114 ? 6.734 2.824 -13.453 1 92.69 114 ASN B N 1
ATOM 2151 C CA . ASN B 1 114 ? 6.703 4.035 -14.266 1 92.69 114 ASN B CA 1
ATOM 2152 C C . ASN B 1 114 ? 7.375 3.816 -15.617 1 92.69 114 ASN B C 1
ATOM 2154 O O . ASN B 1 114 ? 7.594 4.77 -16.375 1 92.69 114 ASN B O 1
ATOM 2158 N N . ARG B 1 115 ? 7.727 2.633 -15.867 1 90.69 115 ARG B N 1
ATOM 2159 C CA . ARG B 1 115 ? 8.367 2.312 -17.141 1 90.69 115 ARG B CA 1
ATOM 2160 C C . ARG B 1 115 ? 7.332 2.18 -18.25 1 90.69 115 ARG B C 1
ATOM 2162 O O . ARG B 1 115 ? 6.344 1.454 -18.109 1 90.69 115 ARG B O 1
ATOM 2169 N N . ILE B 1 116 ? 7.57 2.891 -19.312 1 87.69 116 ILE B N 1
ATOM 2170 C CA . ILE B 1 116 ? 6.676 2.824 -20.453 1 87.69 116 ILE B CA 1
ATOM 2171 C C . ILE B 1 116 ? 6.891 1.511 -21.203 1 87.69 116 ILE B C 1
ATOM 2173 O O . ILE B 1 116 ? 8.031 1.142 -21.516 1 87.69 116 ILE B O 1
ATOM 2177 N N . SER B 1 117 ? 5.777 0.77 -21.297 1 79.56 117 SER B N 1
ATOM 2178 C CA . SER B 1 117 ? 5.852 -0.429 -22.125 1 79.56 117 SER B CA 1
ATOM 2179 C C . SER B 1 117 ? 5.559 -0.11 -23.594 1 79.56 117 SER B C 1
ATOM 2181 O O . SER B 1 117 ? 4.699 0.725 -23.891 1 79.56 117 SER B O 1
ATOM 2183 N N . LYS B 1 118 ? 6.383 -0.714 -24.438 1 75.44 118 LYS B N 1
ATOM 2184 C CA . LYS B 1 118 ? 6.184 -0.533 -25.875 1 75.44 118 LYS B CA 1
ATOM 2185 C C . LYS B 1 118 ? 4.812 -1.043 -26.297 1 75.44 118 LYS B C 1
ATOM 2187 O O . LYS B 1 118 ? 4.176 -0.46 -27.188 1 75.44 118 LYS B O 1
ATOM 2192 N N . ARG B 1 119 ? 4.418 -2.076 -25.625 1 75.38 119 ARG B N 1
ATOM 2193 C CA . ARG B 1 119 ? 3.166 -2.734 -25.984 1 75.38 119 ARG B CA 1
ATOM 2194 C C . ARG B 1 119 ? 1.97 -1.844 -25.656 1 75.38 119 ARG B C 1
ATOM 2196 O O . ARG B 1 119 ? 1.034 -1.744 -26.453 1 75.38 119 ARG B O 1
ATOM 2203 N N . LEU B 1 120 ? 1.979 -1.128 -24.562 1 77.56 120 LEU B N 1
ATOM 2204 C CA . LEU B 1 120 ? 0.81 -0.412 -24.062 1 77.56 120 LEU B CA 1
ATOM 2205 C C . LEU B 1 120 ? 0.994 1.096 -24.203 1 77.56 120 LEU B C 1
ATOM 2207 O O . LEU B 1 120 ? 0.032 1.856 -24.078 1 77.56 120 LEU B O 1
ATOM 2211 N N . ASN B 1 121 ? 2.145 1.544 -24.656 1 87.44 121 ASN B N 1
ATOM 2212 C CA . ASN B 1 121 ? 2.477 2.963 -24.719 1 87.44 121 ASN B CA 1
ATOM 2213 C C . ASN B 1 121 ? 1.992 3.707 -23.469 1 87.44 121 ASN B C 1
ATOM 2215 O O . ASN B 1 121 ? 1.377 4.77 -23.578 1 87.44 121 ASN B O 1
ATOM 2219 N N . SER B 1 122 ? 1.958 3.078 -22.469 1 91.94 122 SER B N 1
ATOM 2220 C CA . SER B 1 122 ? 1.596 3.582 -21.141 1 91.94 122 SER B CA 1
ATOM 2221 C C . SER B 1 122 ? 2.426 2.916 -20.047 1 91.94 122 SER B C 1
ATOM 2223 O O . SER B 1 122 ? 3.223 2.02 -20.328 1 91.94 122 SER B O 1
ATOM 2225 N N . THR B 1 123 ? 2.324 3.43 -18.891 1 94.75 123 THR B N 1
ATOM 2226 C CA . THR B 1 123 ? 3.031 2.84 -17.766 1 94.75 123 THR B CA 1
ATOM 2227 C C . THR B 1 123 ? 2.086 1.993 -16.922 1 94.75 123 THR B C 1
ATOM 2229 O O . THR B 1 123 ? 0.882 2.252 -16.875 1 94.75 123 THR B O 1
ATOM 2232 N N . PRO B 1 124 ? 2.633 0.997 -16.25 1 95.31 124 PRO B N 1
ATOM 2233 C CA . PRO B 1 124 ? 1.793 0.23 -15.328 1 95.31 124 PRO B CA 1
ATOM 2234 C C . PRO B 1 124 ? 1.078 1.115 -14.312 1 95.31 124 PRO B C 1
ATOM 2236 O O . PRO B 1 124 ? -0.101 0.897 -14.023 1 95.31 124 PRO B O 1
ATOM 2239 N N . PHE B 1 125 ? 1.746 2.115 -13.859 1 95.25 125 PHE B N 1
ATOM 2240 C CA . PHE B 1 125 ? 1.14 3.016 -12.891 1 95.25 125 PHE B CA 1
ATOM 2241 C C . PHE B 1 125 ? -0.061 3.734 -13.492 1 95.25 125 PHE B C 1
ATOM 2243 O O . PHE B 1 125 ? -1.137 3.77 -12.891 1 95.25 125 PHE B O 1
ATOM 2250 N N . SER B 1 126 ? 0.075 4.254 -14.609 1 93.75 126 SER B N 1
ATOM 2251 C CA . SER B 1 126 ? -1.002 4.996 -15.258 1 93.75 126 SER B CA 1
ATOM 2252 C C . SER B 1 126 ? -2.197 4.094 -15.547 1 93.75 126 SER B C 1
ATOM 2254 O O . SER B 1 126 ? -3.348 4.523 -15.422 1 93.75 126 SER B O 1
ATOM 2256 N N . LEU B 1 127 ? -1.897 2.945 -15.922 1 93.19 127 LEU B N 1
ATOM 2257 C CA . LEU B 1 127 ? -2.977 2.004 -16.203 1 93.19 127 LEU B CA 1
ATOM 2258 C C . LEU B 1 127 ? -3.695 1.608 -14.914 1 93.19 127 LEU B C 1
ATOM 2260 O O . LEU B 1 127 ? -4.914 1.418 -14.914 1 93.19 127 LEU B O 1
ATOM 2264 N N . MET B 1 128 ? -2.969 1.511 -13.82 1 93.88 128 MET B N 1
ATOM 2265 C CA . MET B 1 128 ? -3.518 1.06 -12.547 1 93.88 128 MET B CA 1
ATOM 2266 C C . MET B 1 128 ? -4.332 2.166 -11.883 1 93.88 128 MET B C 1
ATOM 2268 O O . MET B 1 128 ? -5.387 1.902 -11.305 1 93.88 128 MET B O 1
ATOM 2272 N N . PHE B 1 129 ? -3.863 3.402 -11.961 1 92.69 129 PHE B N 1
ATOM 2273 C CA . PHE B 1 129 ? -4.438 4.484 -11.172 1 92.69 129 PHE B CA 1
ATOM 2274 C C . PHE B 1 129 ? -5.156 5.488 -12.062 1 92.69 129 PHE B C 1
ATOM 2276 O O . PHE B 1 129 ? -5.801 6.414 -11.57 1 92.69 129 PHE B O 1
ATOM 2283 N N . ALA B 1 130 ? -5.082 5.332 -13.367 1 91 130 ALA B N 1
ATOM 2284 C CA . ALA B 1 130 ? -5.707 6.219 -14.344 1 91 130 ALA B CA 1
ATOM 2285 C C . ALA B 1 130 ? -5.203 7.648 -14.188 1 91 130 ALA B C 1
ATOM 2287 O O . ALA B 1 130 ? -5.988 8.602 -14.25 1 91 130 ALA B O 1
ATOM 2288 N N . ARG B 1 131 ? -3.959 7.738 -13.852 1 89.31 131 ARG B N 1
ATOM 2289 C CA . ARG B 1 131 ? -3.254 9.016 -13.75 1 89.31 131 ARG B CA 1
ATOM 2290 C C . ARG B 1 131 ? -1.754 8.828 -13.945 1 89.31 131 ARG B C 1
ATOM 2292 O O . ARG B 1 131 ? -1.246 7.707 -13.859 1 89.31 131 ARG B O 1
ATOM 2299 N N . LYS B 1 132 ? -1.093 9.953 -14.219 1 88 132 LYS B N 1
ATOM 2300 C CA . LYS B 1 132 ? 0.36 9.891 -14.352 1 88 132 LYS B CA 1
ATOM 2301 C C . LYS B 1 132 ? 1.043 9.992 -12.992 1 88 132 LYS B C 1
ATOM 2303 O O . LYS B 1 132 ? 0.572 10.711 -12.102 1 88 132 LYS 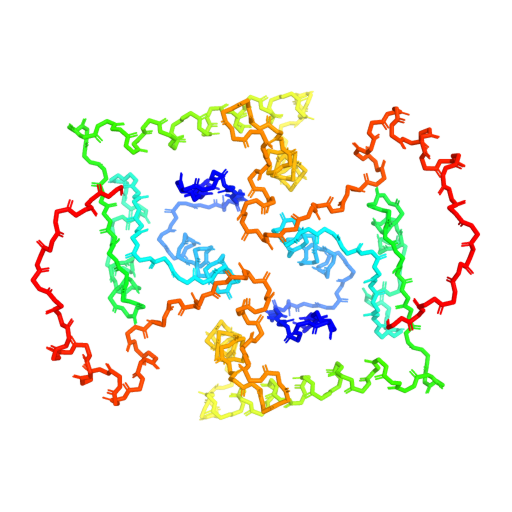B O 1
ATOM 2308 N N . MET B 1 133 ? 2.076 9.211 -12.867 1 89.19 133 MET B N 1
ATOM 2309 C CA . MET B 1 133 ? 2.861 9.289 -11.641 1 89.19 133 MET B CA 1
ATOM 2310 C C . MET B 1 133 ? 3.66 10.586 -11.586 1 89.19 133 MET B C 1
ATOM 2312 O O . MET B 1 133 ? 4.234 11.008 -12.594 1 89.19 133 MET B O 1
ATOM 2316 N N . ILE B 1 134 ? 3.568 11.133 -10.422 1 81.38 134 ILE B N 1
ATOM 2317 C CA . ILE B 1 134 ? 4.438 12.289 -10.211 1 81.38 134 ILE B CA 1
ATOM 2318 C C . ILE B 1 134 ? 5.871 11.82 -9.977 1 81.38 134 ILE B C 1
ATOM 2320 O O . ILE B 1 134 ? 6.133 11.031 -9.07 1 81.38 134 ILE B O 1
ATOM 2324 N N . GLU B 1 135 ? 6.758 12.148 -10.812 1 74.81 135 GLU B N 1
ATOM 2325 C CA . GLU B 1 135 ? 8.141 11.695 -10.711 1 74.81 135 GLU B CA 1
ATOM 2326 C C . GLU B 1 135 ? 8.906 12.492 -9.656 1 74.81 135 GLU B C 1
ATOM 2328 O O . GLU B 1 135 ? 8.852 13.719 -9.641 1 74.81 135 GLU B O 1
ATOM 2333 N N . PRO B 1 136 ? 9.469 11.68 -8.773 1 71.69 136 PRO B N 1
ATOM 2334 C CA . PRO B 1 136 ? 10.344 12.391 -7.836 1 71.69 136 PRO B CA 1
ATOM 2335 C C . PRO B 1 136 ? 11.469 13.148 -8.539 1 71.69 136 PRO B C 1
ATOM 2337 O O . PRO B 1 136 ? 11.906 12.75 -9.625 1 71.69 136 PRO B O 1
ATOM 2340 N N . TYR B 1 137 ? 11.805 14.297 -8.008 1 62.31 137 TYR B N 1
ATOM 2341 C CA . TYR B 1 137 ? 12.844 15.141 -8.578 1 62.31 137 TYR B CA 1
ATOM 2342 C C . TYR B 1 137 ? 14.094 14.328 -8.914 1 62.31 137 TYR B C 1
ATOM 2344 O O . TYR B 1 137 ? 14.711 14.523 -9.961 1 62.31 137 TYR B O 1
ATOM 2352 N N . GLY B 1 138 ? 14.383 13.477 -8.031 1 58.28 138 GLY B N 1
ATOM 2353 C CA . GLY B 1 138 ? 15.617 12.727 -8.242 1 58.28 138 GLY B CA 1
ATOM 2354 C C . GLY B 1 138 ? 15.523 11.75 -9.406 1 58.28 138 GLY B C 1
ATOM 2355 O O . GLY B 1 138 ? 16.547 11.25 -9.875 1 58.28 138 GLY B O 1
ATOM 2356 N N . PHE B 1 139 ? 14.305 11.484 -9.797 1 60.31 139 PHE B N 1
ATOM 2357 C CA . PHE B 1 139 ? 14.141 10.5 -10.859 1 60.31 139 PHE B CA 1
ATOM 2358 C C . PHE B 1 139 ? 13.914 11.188 -12.203 1 60.31 139 PHE B C 1
ATOM 2360 O O . PHE B 1 139 ? 13.82 10.523 -13.242 1 60.31 139 PHE B O 1
ATOM 2367 N N . ARG B 1 140 ? 13.695 12.469 -12.102 1 54.78 140 ARG B N 1
ATOM 2368 C CA . ARG B 1 140 ? 13.414 13.211 -13.328 1 54.78 140 ARG B CA 1
ATOM 2369 C C . ARG B 1 140 ? 14.641 13.273 -14.227 1 54.78 140 ARG B C 1
ATOM 2371 O O . ARG B 1 140 ? 15.758 13.484 -13.742 1 54.78 140 ARG B O 1
ATOM 2378 N N . SER B 1 141 ? 14.469 12.656 -15.344 1 53.59 141 SER B N 1
ATOM 2379 C CA . SER B 1 141 ? 15.547 12.742 -16.328 1 53.59 141 SER B CA 1
ATOM 2380 C C . SER B 1 141 ? 15.961 14.195 -16.562 1 53.59 141 SER B C 1
ATOM 2382 O O . SER B 1 141 ? 15.172 15.117 -16.344 1 53.59 141 SER B O 1
ATOM 2384 N N . ASP B 1 142 ? 17.234 14.391 -16.875 1 49.41 142 ASP B N 1
ATOM 2385 C CA . ASP B 1 142 ? 17.797 15.688 -17.25 1 49.41 142 ASP B CA 1
ATOM 2386 C C . ASP B 1 142 ? 16.875 16.391 -18.25 1 49.41 142 ASP B C 1
ATOM 2388 O O . ASP B 1 142 ? 16.781 17.625 -18.25 1 49.41 142 ASP B O 1
ATOM 2392 N N . LYS B 1 143 ? 16.406 15.789 -19.188 1 46.22 143 LYS B N 1
ATOM 2393 C CA . LYS B 1 143 ? 15.609 16.453 -20.219 1 46.22 143 LYS B CA 1
ATOM 2394 C C . LYS B 1 143 ? 14.336 17.047 -19.625 1 46.22 143 LYS B C 1
ATOM 2396 O O . LYS B 1 143 ? 13.906 18.125 -20.031 1 46.22 143 LYS B O 1
ATOM 2401 N N . ASP B 1 144 ? 13.766 16.438 -18.812 1 46.59 144 ASP B N 1
ATOM 2402 C CA . ASP B 1 144 ? 12.508 16.891 -18.219 1 46.59 144 ASP B CA 1
ATOM 2403 C C . ASP B 1 144 ? 12.742 17.984 -17.188 1 46.59 144 ASP B C 1
ATOM 2405 O O . ASP B 1 144 ? 11.898 18.859 -17 1 46.59 144 ASP B O 1
ATOM 2409 N N . LYS B 1 145 ? 13.859 17.906 -16.531 1 48.44 145 LYS B N 1
ATOM 2410 C CA . LYS B 1 145 ? 14.266 19 -15.656 1 48.44 145 LYS B CA 1
ATOM 2411 C C . LYS B 1 145 ? 14.32 20.312 -16.422 1 48.44 145 LYS B C 1
ATOM 2413 O O . LYS B 1 145 ? 14.008 21.375 -15.875 1 48.44 145 LYS B O 1
ATOM 2418 N N . LEU B 1 146 ? 14.766 20.172 -17.547 1 42.06 146 LEU B N 1
ATOM 2419 C CA . LEU B 1 146 ? 14.945 21.312 -18.438 1 42.06 146 LEU B CA 1
ATOM 2420 C C . LEU B 1 146 ? 13.594 21.844 -18.922 1 42.06 146 LEU B C 1
ATOM 2422 O O . LEU B 1 146 ? 13.414 23.047 -19.078 1 42.06 146 LEU B O 1
ATOM 2426 N N . LYS B 1 147 ? 12.75 20.969 -19.234 1 45.09 147 LYS B N 1
ATOM 2427 C CA . LYS B 1 147 ? 11.484 21.5 -19.734 1 45.09 147 LYS B CA 1
ATOM 2428 C C . LYS B 1 147 ? 10.711 22.219 -18.641 1 45.09 147 LYS B C 1
ATOM 2430 O O . LYS B 1 147 ? 9.805 23.016 -18.922 1 45.09 147 LYS B O 1
ATOM 2435 N N . GLU B 1 148 ? 10.766 21.734 -17.438 1 44.56 148 GLU B N 1
ATOM 2436 C CA . GLU B 1 148 ? 10.086 22.406 -16.328 1 44.56 148 GLU B CA 1
ATOM 2437 C C . GLU B 1 148 ? 10.68 23.781 -16.078 1 44.56 148 GLU B C 1
ATOM 2439 O O . GLU B 1 148 ? 9.992 24.672 -15.57 1 44.56 148 GLU B O 1
ATOM 2444 N N . VAL B 1 149 ? 11.969 23.891 -16.234 1 40.84 149 VAL B N 1
ATOM 2445 C CA . VAL B 1 149 ? 12.5 25.25 -16.109 1 40.84 149 VAL B CA 1
ATOM 2446 C C . VAL B 1 149 ? 11.797 26.156 -17.109 1 40.84 149 VAL B C 1
ATOM 2448 O O . VAL B 1 149 ? 11.617 27.359 -16.844 1 40.84 149 VAL B O 1
ATOM 2451 N N . LYS B 1 150 ? 11.633 25.75 -18.281 1 42.44 150 LYS B N 1
ATOM 2452 C CA . LYS B 1 150 ? 11.094 26.688 -19.266 1 42.44 150 LYS B CA 1
ATOM 2453 C C . LYS B 1 150 ? 9.586 26.828 -19.125 1 42.44 150 LYS B C 1
ATOM 2455 O O . LYS B 1 150 ? 9 27.797 -19.578 1 42.44 150 LYS B O 1
ATOM 2460 N N . GLY B 1 151 ? 8.836 25.719 -18.875 1 37.25 151 GLY B N 1
ATOM 2461 C CA . GLY B 1 151 ? 7.387 25.812 -18.969 1 37.25 151 GLY B CA 1
ATOM 2462 C C . GLY B 1 151 ? 6.73 26.234 -17.672 1 37.25 151 GLY B C 1
ATOM 2463 O O . GLY B 1 151 ? 5.535 26 -17.469 1 37.25 151 GLY B O 1
ATOM 2464 N N . LYS B 1 152 ? 7.391 26.688 -16.609 1 36.03 152 LYS B N 1
ATOM 2465 C CA . LYS B 1 152 ? 6.703 27.344 -15.5 1 36.03 152 LYS B CA 1
ATOM 2466 C C . LYS B 1 152 ? 5.652 28.328 -16.016 1 36.03 152 LYS B C 1
ATOM 2468 O O . LYS B 1 152 ? 5.992 29.328 -16.641 1 36.03 152 LYS B O 1
ATOM 2473 N N . PRO B 1 153 ? 4.484 27.812 -16.484 1 34.16 153 PRO B N 1
ATOM 2474 C CA . PRO B 1 153 ? 3.631 28.984 -16.719 1 34.16 153 PRO B CA 1
ATOM 2475 C C . PRO B 1 153 ? 3.555 29.906 -15.516 1 34.16 153 PRO B C 1
ATOM 2477 O O . PRO B 1 153 ? 3.838 29.484 -14.391 1 34.16 153 PRO B O 1
ATOM 2480 N N . PRO B 1 154 ? 3.217 31.203 -15.688 1 30.59 154 PRO B N 1
ATOM 2481 C CA . PRO B 1 154 ? 2.938 32.156 -14.602 1 30.59 154 PRO B CA 1
ATOM 2482 C C . PRO B 1 154 ? 2.014 31.562 -13.539 1 30.59 154 PRO B C 1
ATOM 2484 O O . PRO B 1 154 ? 1.243 30.641 -13.82 1 30.59 154 PRO B O 1
ATOM 2487 N N . MET B 1 155 ? 2.219 31.828 -12.211 1 29.34 155 MET B N 1
ATOM 2488 C CA . MET B 1 155 ? 1.585 31.531 -10.93 1 29.34 155 MET B CA 1
ATOM 2489 C C . MET B 1 155 ? 0.065 31.547 -11.062 1 29.34 155 MET B C 1
ATOM 2491 O O . MET B 1 155 ? -0.567 32.594 -10.891 1 29.34 155 MET B O 1
ATOM 2495 N N . SER B 1 156 ? -0.536 31 -12.117 1 27.05 156 SER B N 1
ATOM 2496 C CA . SER B 1 156 ? -1.979 31.188 -12.047 1 27.05 156 SER B CA 1
ATOM 2497 C C . SER B 1 156 ? -2.555 30.609 -10.758 1 27.05 156 SER B C 1
ATOM 2499 O O . SER B 1 156 ? -1.961 29.719 -10.156 1 27.05 156 SER B O 1
ATOM 2501 N N . HIS B 1 157 ? -3.594 31.281 -10.07 1 26.05 157 HIS B N 1
ATOM 2502 C CA . HIS B 1 157 ? -4.41 31.344 -8.867 1 26.05 157 HIS B CA 1
ATOM 2503 C C . HIS B 1 157 ? -5.066 30 -8.57 1 26.05 157 HIS B C 1
ATOM 2505 O O . HIS B 1 157 ? -5.844 29.875 -7.621 1 26.05 157 HIS B O 1
ATOM 2511 N N . GLU B 1 158 ? -5.082 28.984 -9.484 1 24.52 158 GLU B N 1
ATOM 2512 C CA . GLU B 1 158 ? -6.18 28.062 -9.242 1 24.52 158 GLU B CA 1
ATOM 2513 C C . GLU B 1 158 ? -5.871 27.125 -8.078 1 24.52 158 GLU B C 1
ATOM 2515 O O . GLU B 1 158 ? -5.102 26.172 -8.219 1 24.52 158 GLU B O 1
ATOM 2520 N N . VAL B 1 159 ? -5.422 27.531 -6.918 1 24.38 159 VAL B N 1
ATOM 2521 C CA . VAL B 1 159 ? -5.473 26.859 -5.625 1 24.38 159 VAL B CA 1
ATOM 2522 C C . VAL B 1 159 ? -6.789 26.094 -5.492 1 24.38 159 VAL B C 1
ATOM 2524 O O . VAL B 1 159 ? -7.859 26.703 -5.41 1 24.38 159 VAL B O 1
ATOM 2527 N N . LEU B 1 160 ? -7.133 25.156 -6.398 1 20.23 160 LEU B N 1
ATOM 2528 C CA . LEU B 1 160 ? -8.289 24.375 -5.965 1 20.23 160 LEU B CA 1
ATOM 2529 C C . LEU B 1 160 ? -7.969 23.594 -4.703 1 20.23 160 LEU B C 1
ATOM 2531 O O . LEU B 1 160 ? -6.848 23.094 -4.539 1 20.23 160 LEU B O 1
#

pLDDT: mean 80.96, std 19.54, range [20.14, 97.5]

Organism: Rhizopus oryzae (NCBI:txid64495)

Nearest PDB structures (foldseek):
  3oyj-assembly1_A-2  TM=9.214E-01  e=1.828E-09  Human spumaretrovirus
  4bac-assembly1_A-2  TM=8.915E-01  e=3.708E-09  Human spumaretrovirus
  3jca-assembly1_E  TM=7.796E-01  e=3.126E-07  Mouse mammary tumor virus
  7pel-assembly1_E  TM=8.663E-01  e=2.606E-06  Simian T-lymphotropic virus 1
  3jca-assembly1_F  TM=7.998E-01  e=2.606E-06  Mouse mammary tumor virus